Protein AF-A0A661ZUZ6-F1 (afdb_monomer)

Radius of gyration: 31.39 Å; Cα contacts (8 Å, |Δi|>4): 35; chains: 1; bounding box: 66×35×91 Å

Solvent-accessible surface area (backbone atoms only — not comparable to full-atom values): 11160 Å² total; per-residue (Å²): 132,85,86,78,80,76,82,78,81,88,78,85,81,74,97,65,63,65,67,62,54,49,52,53,52,48,55,55,44,53,73,76,40,78,89,59,83,92,78,85,79,59,68,66,60,55,49,51,60,68,46,45,60,58,53,49,52,52,51,52,51,49,54,52,52,52,51,52,52,52,52,49,52,52,50,51,53,51,50,52,51,50,54,48,60,68,44,44,58,63,50,51,56,37,42,79,72,71,51,66,71,61,60,56,54,53,52,55,53,50,55,51,50,53,53,51,51,53,53,53,61,62,48,57,63,50,53,57,55,53,50,61,55,44,67,74,41,96,82,57,81,84,78,54,67,67,61,54,53,51,53,51,51,50,52,53,51,52,52,50,51,50,51,53,52,50,52,50,52,52,51,49,53,60,69,69,48,62,72,70,58,78,70,61,78,113

Secondary structure (DSSP, 8-state):
--------------SS-HHHHHHHHHHHHHHH-SSS------HHHHHHHHHHHHHHHHHHHHHHHHHHHHHHHHHHHHHHHHHHHHHHHHHHHHHHTT--THHHHHHHHHHHHHHHHHHHHHHHHHHHHHHHHHTTSSS-----HHHHHHHHHHHHHHHHHHHHHHHHHHHHHHHHS-TTHHHH--

Sequence (186 aa):
MRGNYEGVIAVRLGEGDRSETLSFLQTKWEEFNSEYPFDYFWMDEQFDTMFATERRTGQILLVFSFLSIFITCLGLLGLISYTTNQRTREIGIRKIMGASVEIVMRLLSREMFNLLGISALISIPAYFGVKAWLQKFAYHINFQVGVYFIVLALVVLTVLILAMLTVSYHSYRAATANPADSVRSE

Mean predicted aligned error: 13.8 Å

pLDDT: mean 75.39, std 13.48, range [33.94, 95.75]

Foldseek 3Di:
DDDDCPPDDDDDDDPDDPVVVVVVVQVVCCVVDVPDHDDDDDPVVVVCVVCVVVVVVVVVVVVVVVVVVVVVVVVVLVVLVVVCVVCLVVVVVVVVVPDDLVVVLVVQLVVVVVVLVVVLVVVVVVVVVVVVVQVVDPDHDPPDPVVVVVVSVVVSVVVSVVSNVSSVVVSVVSVPPDVVVVVPPD

Structure (mmCIF, N/CA/C/O backbone):
data_AF-A0A661ZUZ6-F1
#
_entry.id   AF-A0A661ZUZ6-F1
#
loop_
_atom_site.group_PDB
_atom_site.id
_atom_site.type_symbol
_atom_site.label_atom_id
_atom_site.label_alt_id
_atom_site.label_comp_id
_atom_site.label_asym_id
_atom_site.label_entity_id
_atom_site.label_seq_id
_atom_site.pdbx_PDB_ins_code
_atom_site.Cartn_x
_atom_site.Cartn_y
_atom_site.Cartn_z
_atom_site.occupancy
_atom_site.B_iso_or_equiv
_atom_site.auth_seq_id
_atom_site.auth_comp_id
_atom_site.auth_asym_id
_atom_site.auth_atom_id
_atom_site.pdbx_PDB_model_num
ATOM 1 N N . MET A 1 1 ? -5.483 -14.071 40.880 1.00 37.41 1 MET A N 1
ATOM 2 C CA . MET A 1 1 ? -5.883 -12.715 41.313 1.00 37.41 1 MET A CA 1
ATOM 3 C C . MET A 1 1 ? -7.375 -12.752 41.593 1.00 37.41 1 MET A C 1
ATOM 5 O O . MET A 1 1 ? -8.096 -13.369 40.822 1.00 37.41 1 MET A O 1
ATOM 9 N N . ARG A 1 2 ? -7.788 -12.257 42.764 1.00 33.94 2 ARG A N 1
ATOM 10 C CA . ARG A 1 2 ? -9.153 -12.364 43.300 1.00 33.94 2 ARG A CA 1
ATOM 11 C C . ARG A 1 2 ? -10.119 -11.562 42.423 1.00 33.94 2 ARG A C 1
ATOM 13 O O . ARG A 1 2 ? -9.824 -10.415 42.113 1.00 33.94 2 ARG A O 1
ATOM 20 N N . GLY A 1 3 ? -11.216 -12.195 42.010 1.00 41.03 3 GLY A N 1
ATOM 21 C CA . GLY A 1 3 ? -12.266 -11.579 41.206 1.00 41.03 3 GLY A CA 1
ATOM 22 C C . GLY A 1 3 ? -12.948 -10.459 41.980 1.00 41.03 3 GLY A C 1
ATOM 23 O O . GLY A 1 3 ? -13.595 -10.719 42.992 1.00 41.03 3 GLY A O 1
ATOM 24 N N . ASN A 1 4 ? -12.765 -9.232 41.502 1.00 40.16 4 ASN A N 1
ATOM 25 C CA . ASN A 1 4 ? -13.558 -8.081 41.893 1.00 40.16 4 ASN A CA 1
ATOM 26 C C . ASN A 1 4 ? -14.656 -7.951 40.831 1.00 40.16 4 ASN A C 1
ATOM 28 O O . ASN A 1 4 ? -14.385 -7.525 39.710 1.00 40.16 4 ASN A O 1
ATOM 32 N N . TYR A 1 5 ? -15.861 -8.431 41.135 1.00 46.38 5 TYR A N 1
ATOM 33 C CA . TYR A 1 5 ? -17.033 -8.208 40.292 1.00 46.38 5 TYR A CA 1
ATOM 34 C C . TYR A 1 5 ? -17.612 -6.844 40.666 1.00 46.38 5 TYR A C 1
ATOM 36 O O . TYR A 1 5 ? -18.608 -6.764 41.381 1.00 46.38 5 TYR A O 1
ATOM 44 N N . GLU A 1 6 ? -16.966 -5.766 40.227 1.00 58.84 6 GLU A N 1
ATOM 45 C CA . GLU A 1 6 ? -17.663 -4.484 40.150 1.00 58.84 6 GLU A CA 1
ATOM 46 C C . GLU A 1 6 ? -18.725 -4.651 39.064 1.00 58.84 6 GLU A C 1
ATOM 48 O O . GLU A 1 6 ? -18.421 -4.829 37.883 1.00 58.84 6 GLU A O 1
ATOM 53 N N . GLY A 1 7 ? -19.979 -4.778 39.496 1.00 66.62 7 GLY A N 1
ATOM 54 C CA . GLY A 1 7 ? -21.114 -5.052 38.627 1.00 66.62 7 GLY A CA 1
ATOM 55 C C . GLY A 1 7 ? -21.404 -3.852 37.741 1.00 66.62 7 GLY A C 1
ATOM 56 O O . GLY A 1 7 ? -22.225 -3.013 38.090 1.00 66.62 7 GLY A O 1
ATOM 57 N N . VAL A 1 8 ? -20.736 -3.764 36.594 1.00 73.62 8 VAL A N 1
ATOM 58 C CA . VAL A 1 8 ? -21.049 -2.756 35.582 1.00 73.62 8 VAL A CA 1
ATOM 59 C C . VAL A 1 8 ? -22.364 -3.137 34.907 1.00 73.62 8 VAL A C 1
ATOM 61 O O . VAL A 1 8 ? -22.497 -4.224 34.340 1.00 73.62 8 VAL A O 1
ATOM 64 N N . ILE A 1 9 ? -23.342 -2.235 34.947 1.00 80.06 9 ILE A N 1
ATOM 65 C CA . ILE A 1 9 ? -24.605 -2.390 34.225 1.00 80.06 9 ILE A CA 1
ATOM 66 C C . ILE A 1 9 ? -24.437 -1.767 32.840 1.00 80.06 9 ILE A C 1
ATOM 68 O O . ILE A 1 9 ? -24.255 -0.560 32.706 1.00 80.06 9 ILE A O 1
ATOM 72 N N . ALA A 1 10 ? -24.513 -2.589 31.794 1.00 82.50 10 ALA A N 1
ATOM 73 C CA . ALA A 1 10 ? -24.512 -2.101 30.422 1.00 82.50 10 ALA A CA 1
ATOM 74 C C . ALA A 1 10 ? -25.931 -1.679 30.017 1.00 82.50 10 ALA A C 1
ATOM 76 O O . ALA A 1 10 ? -26.833 -2.513 29.920 1.00 82.50 10 ALA A O 1
ATOM 77 N N . VAL A 1 11 ? -26.123 -0.387 29.748 1.00 82.12 11 VAL A N 1
ATOM 78 C CA . VAL A 1 11 ? -27.399 0.166 29.278 1.00 82.12 11 VAL A CA 1
ATOM 79 C C . VAL A 1 11 ? -27.237 0.625 27.834 1.00 82.12 11 VAL A C 1
ATOM 81 O O . VAL A 1 11 ? -26.387 1.456 27.523 1.00 82.12 11 VAL A O 1
ATOM 84 N N . ARG A 1 12 ? -28.059 0.082 26.930 1.00 84.81 12 ARG A N 1
ATOM 85 C CA . ARG A 1 12 ? -28.112 0.539 25.539 1.00 84.81 12 ARG A CA 1
ATOM 86 C C . ARG A 1 12 ? -29.099 1.696 25.427 1.00 84.81 12 ARG A C 1
ATOM 88 O O . ARG A 1 12 ? -30.285 1.517 25.684 1.00 84.81 12 ARG A O 1
ATOM 95 N N . LEU A 1 13 ? -28.606 2.855 25.006 1.00 84.12 13 LEU A N 1
ATOM 96 C CA . LEU A 1 13 ? -29.430 4.031 24.734 1.00 84.12 13 LEU A CA 1
ATOM 97 C C . LEU A 1 13 ? -30.120 3.904 23.363 1.00 84.12 13 LEU A C 1
ATOM 99 O O . LEU A 1 13 ? -29.546 3.346 22.423 1.00 84.12 13 LEU A O 1
ATOM 103 N N . GLY A 1 14 ? -31.359 4.393 23.266 1.00 81.50 14 GLY A N 1
ATOM 104 C CA . GLY A 1 14 ? -32.092 4.548 22.001 1.00 81.50 14 GLY A CA 1
ATOM 105 C C . GLY A 1 14 ? -31.707 5.834 21.254 1.00 81.50 14 GLY A C 1
ATOM 106 O O . GLY A 1 14 ? -30.728 6.485 21.603 1.00 81.50 14 GLY A O 1
ATOM 107 N N . GLU A 1 15 ? -32.499 6.233 20.254 1.00 78.06 15 GLU A N 1
ATOM 108 C CA . GLU A 1 15 ? -32.272 7.455 19.448 1.00 78.06 15 GLU A CA 1
ATOM 109 C C . GLU A 1 15 ? -32.621 8.781 20.170 1.00 78.06 15 GLU A C 1
ATOM 111 O O . G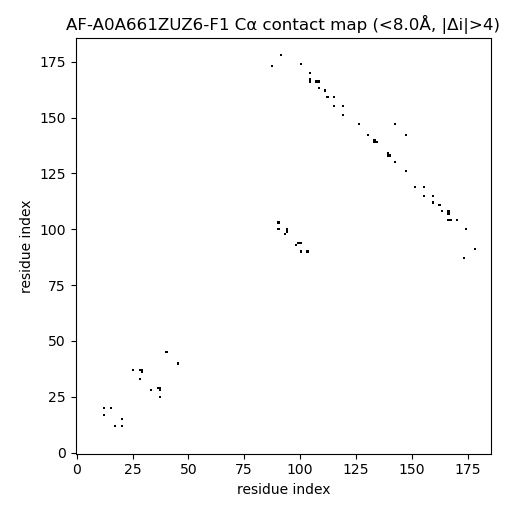LU A 1 15 ? -32.698 9.829 19.535 1.00 78.06 15 GLU A O 1
ATOM 116 N N . GLY A 1 16 ? -32.861 8.752 21.485 1.00 76.50 16 GLY A N 1
ATOM 117 C CA . GLY A 1 16 ? -33.196 9.936 22.287 1.00 76.50 16 GLY A CA 1
ATOM 118 C C . GLY A 1 16 ? -31.981 10.780 22.698 1.00 76.50 16 GLY A C 1
ATOM 119 O O . GLY A 1 16 ? -30.832 10.436 22.411 1.00 76.50 16 GLY A O 1
ATOM 120 N N . ASP A 1 17 ? -32.233 11.881 23.413 1.00 82.12 17 ASP A N 1
ATOM 121 C CA . ASP A 1 17 ? -31.175 12.747 23.943 1.00 82.12 17 ASP A CA 1
ATOM 122 C C . ASP A 1 17 ? -30.363 12.021 25.036 1.00 82.12 17 ASP A C 1
ATOM 124 O O . ASP A 1 17 ? -30.891 11.509 26.034 1.00 82.12 17 ASP A O 1
ATOM 128 N N . ARG A 1 18 ? -29.042 11.965 24.828 1.00 82.25 18 ARG A N 1
ATOM 129 C CA . ARG A 1 18 ? -28.088 11.304 25.727 1.00 82.25 18 ARG A CA 1
ATOM 130 C C . ARG A 1 18 ? -28.041 11.983 27.089 1.00 82.25 18 ARG A C 1
ATOM 132 O O . ARG A 1 18 ? -27.918 11.284 28.089 1.00 82.25 18 ARG A O 1
ATOM 139 N N . SER A 1 19 ? -28.152 13.311 27.133 1.00 82.56 19 SER A N 1
ATOM 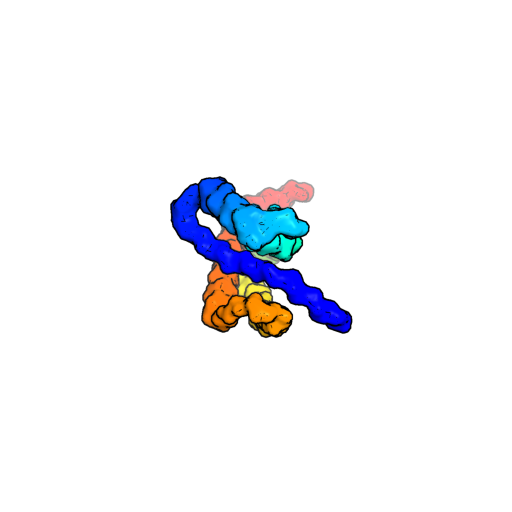140 C CA . SER A 1 19 ? -28.083 14.060 28.388 1.00 82.56 19 SER A CA 1
ATOM 141 C C . SER A 1 19 ? -29.306 13.785 29.259 1.00 82.56 19 SER A C 1
ATOM 143 O O . SER A 1 19 ? -29.166 13.533 30.451 1.00 82.56 19 SER A O 1
ATOM 145 N N . GLU A 1 20 ? -30.497 13.774 28.657 1.00 83.50 20 GLU A N 1
ATOM 146 C CA . GLU A 1 20 ? -31.764 13.540 29.358 1.00 83.50 20 GLU A CA 1
ATOM 147 C C . GLU A 1 20 ? -31.835 12.121 29.941 1.00 83.50 20 GLU A C 1
ATOM 149 O O . GLU A 1 20 ? -32.213 11.925 31.098 1.00 83.50 20 GLU A O 1
ATOM 154 N N . THR A 1 21 ? -31.382 11.124 29.173 1.00 84.81 21 THR A N 1
ATOM 155 C CA . THR A 1 21 ? -31.355 9.729 29.637 1.00 84.81 21 THR A CA 1
ATOM 156 C C . THR A 1 21 ? -30.346 9.521 30.769 1.00 84.81 21 THR A C 1
ATOM 158 O O . THR A 1 21 ? -30.600 8.745 31.690 1.00 84.81 21 THR A O 1
ATOM 161 N N . LEU A 1 22 ? -29.212 10.227 30.734 1.00 87.12 22 LEU A N 1
ATOM 162 C CA . LEU A 1 22 ? -28.182 10.146 31.769 1.00 87.12 22 LEU A CA 1
ATOM 163 C C . LEU A 1 22 ? -28.657 10.785 33.078 1.00 87.12 22 LEU A C 1
ATOM 165 O O . LEU A 1 22 ? -28.499 10.183 34.137 1.00 87.12 22 LEU A O 1
ATOM 169 N N . SER A 1 23 ? -29.337 11.934 33.002 1.00 85.31 23 SER A N 1
ATOM 170 C CA . SER A 1 23 ? -29.986 12.554 34.162 1.00 85.31 23 SER A CA 1
ATOM 171 C C . SER A 1 23 ? -31.053 11.643 34.775 1.00 85.31 23 SER A C 1
ATOM 173 O O . SER A 1 23 ? -31.086 11.472 35.992 1.00 85.31 23 SER A O 1
ATOM 175 N N . PHE A 1 24 ? -31.884 10.998 33.948 1.00 86.88 24 PHE A N 1
ATOM 176 C CA . PHE A 1 24 ? -32.883 10.034 34.418 1.00 86.88 24 PHE A CA 1
ATOM 177 C C . PHE A 1 24 ? -32.247 8.835 35.139 1.00 86.88 24 PHE A C 1
ATOM 179 O O . PHE A 1 24 ? -32.705 8.446 36.217 1.00 86.88 24 PHE A O 1
ATOM 186 N N . LEU A 1 25 ? -31.180 8.263 34.568 1.00 86.94 25 LEU A N 1
ATOM 187 C CA . LEU A 1 25 ? -30.446 7.146 35.170 1.00 86.94 25 LEU A CA 1
ATOM 188 C C . LEU A 1 25 ? -29.790 7.545 36.491 1.00 86.94 25 LEU A C 1
ATOM 190 O O . LEU A 1 25 ? -29.892 6.792 37.457 1.00 86.94 25 LEU A O 1
ATOM 194 N N . GLN A 1 26 ? -29.185 8.731 36.554 1.00 87.00 26 GLN A N 1
ATOM 195 C CA . GLN A 1 26 ? -28.584 9.251 37.777 1.00 87.00 26 GLN A CA 1
ATOM 196 C C . GLN A 1 26 ? -29.634 9.413 38.885 1.00 87.00 26 GLN A C 1
ATOM 198 O O . GLN A 1 26 ? -29.443 8.899 39.984 1.00 87.00 26 GLN A O 1
ATOM 203 N N . THR A 1 27 ? -30.777 10.045 38.592 1.00 87.38 27 THR A N 1
ATOM 204 C CA . THR A 1 27 ? -31.857 10.218 39.580 1.00 87.38 27 THR A CA 1
ATOM 205 C C . THR A 1 27 ? -32.381 8.873 40.085 1.00 87.38 27 THR A C 1
ATOM 207 O O . THR A 1 27 ? -32.594 8.696 41.282 1.00 87.38 27 THR A O 1
ATOM 210 N N . LYS A 1 28 ? -32.569 7.896 39.188 1.00 86.38 28 LYS A N 1
ATOM 211 C CA . LYS A 1 28 ? -33.028 6.555 39.574 1.00 86.38 28 LYS A CA 1
ATOM 212 C C . LYS A 1 28 ? -31.988 5.780 40.379 1.00 86.38 28 LYS A C 1
ATOM 214 O O . LYS A 1 28 ? -32.368 5.008 41.255 1.00 86.38 28 LYS A O 1
ATOM 219 N N . TRP A 1 29 ? -30.703 5.982 40.105 1.00 85.62 29 TRP A N 1
ATOM 220 C CA . TRP A 1 29 ? -29.619 5.370 40.867 1.00 85.62 29 TRP A CA 1
ATOM 221 C C . TRP A 1 29 ? -29.544 5.924 42.292 1.00 85.62 29 TRP A C 1
ATOM 223 O O . TRP A 1 29 ? -29.506 5.148 43.243 1.00 85.62 29 TRP A O 1
ATOM 233 N N . GLU A 1 30 ? -29.615 7.249 42.441 1.00 85.56 30 GLU A N 1
ATOM 234 C CA . GLU A 1 30 ? -29.618 7.929 43.743 1.00 85.56 30 GLU A CA 1
ATOM 235 C C . GLU A 1 30 ? -30.836 7.540 44.604 1.00 85.56 30 GLU A C 1
ATOM 237 O O . GLU A 1 30 ? -30.717 7.431 45.823 1.00 85.56 30 GLU A O 1
ATOM 242 N N . GLU A 1 31 ? -31.991 7.265 43.981 1.00 86.12 31 GLU A N 1
ATOM 243 C CA . GLU A 1 31 ? -33.202 6.770 44.657 1.00 86.12 31 GLU A CA 1
ATOM 244 C C . GLU A 1 31 ? -33.037 5.335 45.196 1.00 86.12 31 GLU A C 1
ATOM 246 O O . GLU A 1 31 ? -33.558 5.005 46.261 1.00 86.12 31 GLU A O 1
ATOM 251 N N . PHE A 1 32 ? -32.311 4.477 44.473 1.00 82.25 32 PHE A N 1
ATOM 252 C CA . PHE A 1 32 ? -32.101 3.076 44.852 1.00 82.25 32 PHE A CA 1
ATOM 253 C C . PHE A 1 32 ? -30.920 2.867 45.804 1.00 82.25 32 PHE A C 1
ATOM 255 O O . PHE A 1 32 ? -30.960 1.944 46.620 1.00 82.25 32 PHE A O 1
ATOM 262 N N . ASN A 1 33 ? -29.853 3.661 45.684 1.00 71.75 33 ASN A N 1
ATOM 263 C CA . ASN A 1 33 ? -28.624 3.459 46.443 1.00 71.75 33 ASN A CA 1
ATOM 264 C C . ASN A 1 33 ? -27.862 4.778 46.657 1.00 71.75 33 ASN A C 1
ATOM 266 O O . ASN A 1 33 ? -27.094 5.204 45.799 1.00 71.75 33 ASN A O 1
ATOM 270 N N . SER A 1 34 ? -28.033 5.407 47.826 1.00 73.31 34 SER A N 1
ATOM 271 C CA . SER A 1 34 ? -27.333 6.661 48.157 1.00 73.31 34 SER A CA 1
ATOM 272 C C . SER A 1 34 ? -25.917 6.453 48.711 1.00 73.31 34 SER A C 1
ATOM 274 O O . SER A 1 34 ? -25.233 7.432 49.009 1.00 73.31 34 SER A O 1
ATOM 276 N N . GLU A 1 35 ? -25.494 5.206 48.931 1.00 77.94 35 GLU A N 1
ATOM 277 C CA . GLU A 1 35 ? -24.206 4.890 49.559 1.00 77.94 35 GLU A CA 1
ATOM 278 C C . GLU A 1 35 ? -23.058 4.847 48.534 1.00 77.94 35 GLU A C 1
ATOM 280 O O . GLU A 1 35 ? -21.897 5.020 48.901 1.00 77.94 35 GLU A O 1
ATOM 285 N N . TYR A 1 36 ? -23.376 4.699 47.240 1.00 77.75 36 TYR A N 1
ATOM 286 C CA . TYR A 1 36 ? -22.397 4.626 46.152 1.00 77.75 36 TYR A CA 1
ATOM 287 C C . TYR A 1 36 ? -22.617 5.723 45.099 1.00 77.75 36 TYR A C 1
ATOM 289 O O . TYR A 1 36 ? -23.730 5.850 44.582 1.00 77.75 36 TYR A O 1
ATOM 297 N N . PRO A 1 37 ? -21.571 6.488 44.723 1.00 81.06 37 PRO A N 1
ATOM 298 C CA . PRO A 1 37 ? -21.682 7.517 43.695 1.00 81.06 37 PRO A CA 1
ATOM 299 C C . PRO A 1 37 ? -22.006 6.903 42.327 1.00 81.06 37 PRO A C 1
ATOM 301 O O . PRO A 1 37 ? -21.530 5.817 41.991 1.00 81.06 37 PRO A O 1
ATOM 304 N N . PHE A 1 38 ? -22.811 7.611 41.534 1.00 82.56 38 PHE A N 1
ATOM 305 C CA . PHE A 1 38 ? -23.094 7.237 40.151 1.00 82.56 38 PHE A CA 1
ATOM 306 C C . PHE A 1 38 ? -21.852 7.495 39.290 1.00 82.56 38 PHE A C 1
ATOM 308 O O . PHE A 1 38 ? -21.569 8.638 38.931 1.00 82.56 38 PHE A O 1
ATOM 315 N N . ASP A 1 39 ? -21.107 6.434 38.989 1.00 84.38 39 ASP A N 1
ATOM 316 C CA . ASP A 1 39 ? -19.968 6.475 38.075 1.00 84.38 39 ASP A CA 1
ATOM 317 C C . ASP A 1 39 ? -20.357 5.832 36.740 1.00 84.38 39 ASP A C 1
ATOM 319 O O . ASP A 1 39 ? -21.002 4.779 36.698 1.00 84.38 39 ASP A O 1
ATOM 323 N N . TYR A 1 40 ? -19.999 6.482 35.639 1.00 84.38 40 TYR A N 1
ATOM 324 C CA . TYR A 1 40 ? -20.346 6.031 34.300 1.00 84.38 40 TYR A CA 1
ATOM 325 C C . TYR A 1 40 ? -19.182 6.262 33.347 1.00 84.38 40 TYR A C 1
ATOM 327 O O . TYR A 1 40 ? -18.421 7.219 33.462 1.00 84.38 40 TYR A O 1
ATOM 335 N N . PHE A 1 41 ? -19.080 5.396 32.347 1.00 84.50 41 PHE A N 1
ATOM 336 C CA . PHE A 1 41 ? -18.135 5.565 31.258 1.00 84.50 41 PHE A CA 1
ATOM 337 C C . PHE A 1 41 ? -18.816 5.255 29.935 1.00 84.50 41 PHE A C 1
ATOM 339 O O . PHE A 1 41 ? -19.639 4.342 29.823 1.00 84.50 41 PHE A O 1
ATOM 346 N N . TRP A 1 42 ? -18.466 6.025 28.910 1.00 86.38 42 TRP A N 1
ATOM 347 C CA . TRP A 1 42 ? -18.954 5.775 27.568 1.00 86.38 42 TRP A CA 1
ATOM 348 C C . TRP A 1 42 ? -18.185 4.620 26.946 1.00 86.38 42 TRP A C 1
ATOM 350 O O . TRP A 1 42 ? -16.959 4.648 26.825 1.00 86.38 42 TRP A O 1
ATOM 360 N N . MET A 1 43 ? -18.924 3.607 26.499 1.00 80.88 43 MET A N 1
ATOM 361 C CA . MET A 1 43 ? -18.332 2.473 25.794 1.00 80.88 43 MET A CA 1
ATOM 362 C C . MET A 1 43 ? -17.626 2.926 24.504 1.00 80.88 43 MET A C 1
ATOM 364 O O . MET A 1 43 ? -16.561 2.411 24.177 1.00 80.88 43 MET A O 1
ATOM 368 N N . ASP A 1 44 ? -18.170 3.937 23.818 1.00 82.44 44 ASP A N 1
ATOM 369 C CA . ASP A 1 44 ? -17.581 4.513 22.603 1.00 82.44 44 ASP A CA 1
ATOM 370 C C . ASP A 1 44 ? -16.205 5.153 22.878 1.00 82.44 44 ASP A C 1
ATOM 372 O O . ASP A 1 44 ? -15.256 4.906 22.137 1.00 82.44 44 ASP A O 1
ATOM 376 N N . GLU A 1 45 ? -16.056 5.906 23.976 1.00 82.94 45 GLU A N 1
ATOM 377 C CA . GLU A 1 45 ? -14.778 6.530 24.363 1.00 82.94 45 GLU A CA 1
ATOM 378 C C . GLU A 1 45 ? -13.729 5.487 24.775 1.00 82.94 45 GLU A C 1
ATOM 380 O O . GLU A 1 45 ? -12.541 5.618 24.454 1.00 82.94 45 GLU A O 1
ATOM 385 N N . GLN A 1 46 ? -14.151 4.407 25.442 1.00 80.06 46 GLN A N 1
ATOM 386 C CA . GLN A 1 46 ? -13.256 3.288 25.739 1.00 80.06 46 GLN A CA 1
ATOM 387 C C . GLN A 1 46 ? -12.804 2.561 24.471 1.00 80.06 46 GLN A C 1
ATOM 389 O O . GLN A 1 46 ? -11.624 2.241 24.336 1.00 80.06 46 GLN A O 1
ATOM 394 N N . PHE A 1 47 ? -13.698 2.347 23.505 1.00 79.19 47 PHE A N 1
ATOM 395 C CA . PHE A 1 47 ? -13.302 1.781 22.218 1.00 79.19 47 PHE A CA 1
ATOM 396 C C . PHE A 1 47 ? -12.358 2.712 21.455 1.00 79.19 47 PHE A C 1
ATOM 398 O O . PHE A 1 47 ? -11.340 2.253 20.937 1.00 79.19 47 PHE A O 1
ATOM 405 N N . ASP A 1 48 ? -12.636 4.015 21.409 1.00 81.25 48 ASP A N 1
ATOM 406 C CA . ASP A 1 48 ? -11.780 4.967 20.703 1.00 81.25 48 ASP A CA 1
ATOM 407 C C . ASP A 1 48 ? -10.381 5.060 21.320 1.00 81.25 48 ASP A C 1
ATOM 409 O O . ASP A 1 48 ? -9.399 5.125 20.580 1.00 81.25 48 ASP A O 1
ATOM 413 N N . THR A 1 49 ? -10.257 5.006 22.648 1.00 81.50 49 THR A N 1
ATOM 414 C CA . THR A 1 49 ? -8.945 4.970 23.314 1.00 81.50 49 THR A CA 1
ATOM 415 C C . THR A 1 49 ? -8.210 3.655 23.066 1.00 81.50 49 THR A C 1
ATOM 417 O O . THR A 1 49 ? -7.009 3.687 22.787 1.00 81.50 49 THR A O 1
ATOM 420 N N . MET A 1 50 ? -8.920 2.519 23.081 1.00 76.94 50 MET A N 1
ATOM 421 C CA . MET A 1 50 ? -8.344 1.214 22.746 1.00 76.94 50 MET A CA 1
ATOM 422 C C . MET A 1 50 ? -7.831 1.155 21.307 1.00 76.94 50 MET A C 1
ATOM 424 O O . MET A 1 50 ? -6.759 0.609 21.117 1.00 76.94 50 MET A O 1
ATOM 428 N N . PHE A 1 51 ? -8.538 1.739 20.329 1.00 80.31 51 PHE A N 1
ATOM 429 C CA . PHE A 1 51 ? -8.156 1.724 18.905 1.00 80.31 51 PHE A CA 1
ATOM 430 C C . PHE A 1 51 ? -7.293 2.919 18.458 1.00 80.31 51 PHE A C 1
ATOM 432 O O . PHE A 1 51 ? -6.864 2.991 17.297 1.00 80.31 51 PHE A O 1
ATOM 439 N N . ALA A 1 52 ? -7.050 3.898 19.335 1.00 84.12 52 ALA A N 1
ATOM 440 C CA . ALA A 1 52 ? -6.288 5.100 18.997 1.00 84.12 52 ALA A CA 1
ATOM 441 C C . ALA A 1 52 ? -4.845 4.770 18.594 1.00 84.12 52 ALA A C 1
ATOM 443 O O . ALA A 1 52 ? -4.293 5.395 17.682 1.00 84.12 52 ALA A O 1
ATOM 444 N N . THR A 1 53 ? -4.233 3.786 19.255 1.00 82.25 53 THR A N 1
ATOM 445 C CA . THR A 1 53 ? -2.849 3.376 18.987 1.00 82.25 53 THR A CA 1
ATOM 446 C C . THR A 1 53 ? -2.742 2.700 17.622 1.00 82.25 53 THR A C 1
ATOM 448 O O . THR A 1 53 ? -1.884 3.056 16.819 1.00 82.25 53 THR A O 1
ATOM 451 N N . GLU A 1 54 ? -3.674 1.811 17.302 1.00 83.25 54 GLU A N 1
ATOM 452 C CA . GLU A 1 54 ? -3.770 1.072 16.047 1.00 83.25 54 GLU A CA 1
ATOM 453 C C . GLU A 1 54 ? -4.010 2.024 14.878 1.00 83.25 54 GLU A C 1
ATOM 455 O O . GLU A 1 54 ? -3.349 1.908 13.845 1.00 83.25 54 GLU A O 1
ATOM 460 N N . ARG A 1 55 ? -4.901 3.015 15.043 1.00 84.19 55 ARG A N 1
ATOM 461 C CA . ARG A 1 55 ? -5.125 4.062 14.034 1.00 84.19 55 ARG A CA 1
ATOM 462 C C . ARG A 1 55 ? -3.852 4.868 13.776 1.00 84.19 55 ARG A C 1
ATOM 464 O O . ARG A 1 55 ? -3.513 5.100 12.616 1.00 84.19 55 ARG A O 1
ATOM 471 N N . ARG A 1 56 ? -3.116 5.255 14.825 1.00 87.38 56 ARG A N 1
ATOM 472 C CA . ARG A 1 56 ? -1.835 5.973 14.687 1.00 87.38 56 ARG A CA 1
ATOM 473 C C . ARG A 1 56 ? -0.787 5.125 13.973 1.00 87.38 56 ARG A C 1
ATOM 475 O O . ARG A 1 56 ? -0.165 5.604 13.030 1.00 87.38 56 ARG A O 1
ATOM 482 N N . THR A 1 57 ? -0.618 3.862 14.362 1.00 88.31 57 THR A N 1
ATOM 483 C CA . THR A 1 57 ? 0.300 2.937 13.683 1.00 88.31 57 THR A CA 1
ATOM 484 C C . THR A 1 57 ? -0.090 2.745 12.219 1.00 88.31 57 THR A C 1
ATOM 486 O O . THR A 1 57 ? 0.776 2.802 11.349 1.00 88.31 57 THR A O 1
ATOM 489 N N . GLY A 1 58 ? -1.383 2.594 11.924 1.00 88.44 58 GLY A N 1
ATOM 490 C CA . GLY A 1 58 ? -1.897 2.509 10.558 1.00 88.44 58 GLY A CA 1
ATOM 491 C C . GLY A 1 58 ? -1.588 3.758 9.728 1.00 88.44 58 GLY A C 1
ATOM 492 O O . GLY A 1 58 ? -1.133 3.639 8.592 1.00 88.44 58 GLY A O 1
ATOM 493 N N . GLN A 1 59 ? -1.752 4.954 10.300 1.00 91.06 59 GLN A N 1
ATOM 494 C CA . GLN A 1 59 ? -1.386 6.212 9.639 1.00 91.06 59 GLN A CA 1
ATOM 495 C C . GLN A 1 59 ? 0.116 6.305 9.358 1.00 91.06 59 GLN A C 1
ATOM 497 O O . GLN A 1 59 ? 0.509 6.673 8.253 1.00 91.06 59 GLN A O 1
ATOM 502 N N . ILE A 1 60 ? 0.959 5.927 10.320 1.00 95.06 60 ILE A N 1
ATOM 503 C CA . ILE A 1 60 ? 2.415 5.909 10.139 1.00 95.06 60 ILE A CA 1
ATOM 504 C C . ILE A 1 60 ? 2.788 4.949 9.001 1.00 95.06 60 ILE A C 1
ATOM 506 O O . ILE A 1 60 ? 3.506 5.335 8.079 1.00 95.06 60 ILE A O 1
ATOM 510 N N . LEU A 1 61 ? 2.251 3.725 9.012 1.00 93.38 61 LEU A N 1
ATOM 511 C CA . LEU A 1 61 ? 2.486 2.737 7.956 1.00 93.38 61 LEU A CA 1
ATOM 512 C C . LEU A 1 61 ? 2.006 3.220 6.584 1.00 93.38 61 LEU A C 1
ATOM 514 O O . LEU A 1 61 ? 2.688 2.970 5.591 1.00 93.38 61 LEU A O 1
ATOM 518 N N . LEU A 1 62 ? 0.881 3.937 6.509 1.00 92.38 62 LEU A N 1
ATOM 519 C CA . LEU A 1 62 ? 0.400 4.544 5.265 1.00 92.38 62 LEU A CA 1
ATOM 520 C C . LEU A 1 62 ? 1.381 5.584 4.720 1.00 92.38 62 LEU A C 1
ATOM 522 O O . LEU A 1 62 ? 1.715 5.539 3.536 1.00 92.38 62 LEU A O 1
ATOM 526 N N . VAL A 1 63 ? 1.886 6.478 5.574 1.00 95.75 63 VAL A N 1
ATOM 527 C CA . VAL A 1 63 ? 2.872 7.494 5.173 1.00 95.75 63 VAL A CA 1
ATOM 528 C C . VAL A 1 63 ? 4.164 6.836 4.682 1.00 95.75 63 VAL A C 1
ATOM 530 O O . VAL A 1 63 ? 4.661 7.186 3.611 1.00 95.75 63 VAL A O 1
ATOM 533 N N . PHE A 1 64 ? 4.684 5.841 5.405 1.00 95.06 64 PHE A N 1
ATOM 534 C CA . PHE A 1 64 ? 5.878 5.102 4.983 1.00 95.06 64 PHE A CA 1
ATOM 535 C C . PHE A 1 64 ? 5.662 4.316 3.688 1.00 95.06 64 PHE A C 1
ATOM 537 O O . PHE A 1 64 ? 6.547 4.301 2.834 1.00 95.06 64 PHE A O 1
ATOM 544 N N . SER A 1 65 ? 4.493 3.699 3.511 1.00 92.12 65 SER A N 1
ATOM 545 C CA . SER A 1 65 ? 4.148 2.980 2.280 1.00 92.12 65 SER A CA 1
ATOM 546 C C . SER A 1 65 ? 4.115 3.931 1.086 1.00 92.12 65 SER A C 1
ATOM 548 O O . SER A 1 65 ? 4.716 3.645 0.052 1.00 92.12 65 SER A O 1
ATOM 550 N N . PHE A 1 66 ? 3.484 5.097 1.243 1.00 92.19 66 PHE A N 1
ATOM 551 C CA . PHE A 1 66 ? 3.456 6.130 0.211 1.00 92.19 66 PHE A CA 1
ATOM 552 C C . PHE A 1 66 ? 4.866 6.619 -0.143 1.00 92.19 66 PHE A C 1
ATOM 554 O O . PHE A 1 66 ? 5.230 6.668 -1.318 1.00 92.19 66 PHE A O 1
ATOM 561 N N . LEU A 1 67 ? 5.686 6.919 0.866 1.00 95.25 67 LEU A N 1
ATOM 562 C CA . LEU A 1 67 ? 7.058 7.375 0.661 1.00 95.25 67 LEU A CA 1
ATOM 563 C C . LEU A 1 67 ? 7.922 6.301 -0.019 1.00 95.25 67 LEU A C 1
ATOM 565 O O . LEU A 1 67 ? 8.696 6.610 -0.923 1.00 95.25 67 LEU A O 1
ATOM 569 N N . SER A 1 68 ? 7.760 5.036 0.373 1.00 92.00 68 SER A N 1
ATOM 570 C CA . SER A 1 68 ? 8.462 3.901 -0.230 1.00 92.00 68 SER A CA 1
ATOM 571 C C . SER A 1 68 ? 8.112 3.748 -1.712 1.00 92.00 68 SER A C 1
ATOM 573 O O . SER A 1 68 ? 9.014 3.626 -2.543 1.00 92.00 68 SER A O 1
ATOM 575 N N . ILE A 1 69 ? 6.825 3.841 -2.064 1.00 86.12 69 ILE A N 1
ATOM 576 C CA . ILE A 1 69 ? 6.365 3.825 -3.460 1.00 86.12 69 ILE A CA 1
ATOM 577 C C . ILE A 1 69 ? 6.968 5.003 -4.230 1.00 86.12 69 ILE A C 1
ATOM 579 O O . ILE A 1 69 ? 7.513 4.814 -5.315 1.00 86.12 69 ILE A O 1
ATOM 583 N N . PHE A 1 70 ? 6.930 6.207 -3.656 1.00 87.25 70 PHE A N 1
ATOM 584 C CA . PHE A 1 70 ? 7.461 7.411 -4.290 1.00 87.25 70 PHE A CA 1
ATOM 585 C C . PHE A 1 70 ? 8.961 7.296 -4.606 1.00 87.25 70 PHE A C 1
ATOM 587 O O . PHE A 1 70 ? 9.376 7.517 -5.745 1.00 87.25 70 PHE A O 1
ATOM 594 N N . ILE A 1 71 ? 9.771 6.877 -3.630 1.00 91.38 71 ILE A N 1
ATOM 595 C CA . ILE A 1 71 ? 11.217 6.675 -3.806 1.00 91.38 71 ILE A CA 1
ATOM 596 C C . ILE A 1 71 ? 11.493 5.567 -4.832 1.00 91.38 71 ILE A C 1
ATOM 598 O O . ILE A 1 71 ? 12.374 5.713 -5.679 1.00 91.38 71 ILE A O 1
ATOM 602 N N . THR A 1 72 ? 10.716 4.481 -4.805 1.00 86.12 72 THR A N 1
ATOM 603 C CA . THR A 1 72 ? 10.848 3.374 -5.765 1.00 86.12 72 THR A CA 1
ATOM 604 C C . THR A 1 72 ? 10.570 3.838 -7.195 1.00 86.12 72 THR A C 1
ATOM 606 O O . THR A 1 72 ? 11.326 3.499 -8.106 1.00 86.12 72 THR A O 1
ATOM 609 N N . CYS A 1 73 ? 9.544 4.667 -7.403 1.00 80.81 73 CYS A N 1
ATOM 610 C CA . CYS A 1 73 ? 9.252 5.259 -8.708 1.00 80.81 73 CYS A CA 1
ATOM 611 C C . CYS A 1 73 ? 10.402 6.146 -9.207 1.00 80.81 73 CYS A C 1
ATOM 613 O O . CYS A 1 73 ? 10.785 6.041 -10.372 1.00 80.81 73 CYS A O 1
ATOM 615 N N . LEU A 1 74 ? 10.997 6.974 -8.341 1.00 84.06 74 LEU A N 1
ATOM 616 C CA . LEU A 1 74 ? 12.171 7.780 -8.704 1.00 84.06 74 LEU A CA 1
ATOM 617 C C . LEU A 1 74 ? 13.369 6.903 -9.093 1.00 84.06 74 LEU A C 1
ATOM 619 O O . LEU A 1 74 ? 14.032 7.178 -10.094 1.00 84.06 74 LEU A O 1
ATOM 623 N N . GLY A 1 75 ? 13.614 5.824 -8.345 1.00 84.50 75 GLY A N 1
ATOM 624 C CA . GLY A 1 75 ? 14.667 4.857 -8.650 1.00 84.50 75 GLY A CA 1
ATOM 625 C C . GLY A 1 75 ? 14.458 4.167 -9.999 1.00 84.50 75 GLY A C 1
ATOM 626 O O . GLY A 1 75 ? 15.386 4.096 -10.804 1.00 84.50 75 GLY A O 1
ATOM 627 N N . LEU A 1 76 ? 13.228 3.727 -10.284 1.00 76.88 76 LEU A N 1
ATOM 628 C CA . LEU A 1 76 ? 12.875 3.104 -11.560 1.00 76.88 76 LEU A CA 1
ATOM 629 C C . LEU A 1 76 ? 13.068 4.074 -12.736 1.00 76.88 76 LEU A C 1
ATOM 631 O O . LEU A 1 76 ? 13.653 3.695 -13.747 1.00 76.88 76 LEU A O 1
ATOM 635 N N . LEU A 1 77 ? 12.636 5.333 -12.602 1.00 71.94 77 LEU A N 1
ATOM 636 C CA . LEU A 1 77 ? 12.844 6.364 -13.626 1.00 71.94 77 LEU A CA 1
ATOM 637 C C . LEU A 1 77 ? 14.334 6.648 -13.863 1.00 71.94 77 LEU A C 1
ATOM 639 O O . LEU A 1 77 ? 14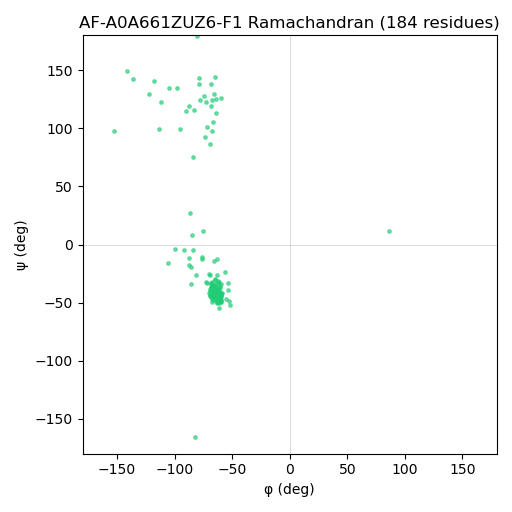.764 6.752 -15.014 1.00 71.94 77 LEU A O 1
ATOM 643 N N . GLY A 1 78 ? 15.128 6.735 -12.791 1.00 79.38 78 GLY A N 1
ATOM 644 C CA . GLY A 1 78 ? 16.578 6.906 -12.874 1.00 79.38 78 GLY A CA 1
ATOM 645 C C . GLY A 1 78 ? 17.255 5.746 -13.606 1.00 79.38 78 GLY A C 1
ATOM 646 O O . GLY A 1 78 ? 18.059 5.977 -14.511 1.00 79.38 78 GLY A O 1
ATOM 647 N N . LEU A 1 79 ? 16.866 4.509 -13.279 1.00 75.69 79 LEU A N 1
ATOM 648 C CA . LEU A 1 79 ? 17.358 3.300 -13.937 1.00 75.69 79 LEU A CA 1
ATOM 649 C C . LEU A 1 79 ? 17.004 3.296 -15.432 1.00 75.69 79 LEU A C 1
ATOM 651 O O . LEU A 1 79 ? 17.885 3.117 -16.266 1.00 75.69 79 LEU A O 1
ATOM 655 N N . ILE A 1 80 ? 15.741 3.565 -15.782 1.00 71.62 80 ILE A N 1
ATOM 656 C CA . ILE A 1 80 ? 15.281 3.610 -17.179 1.00 71.62 80 ILE A CA 1
ATOM 657 C C . ILE A 1 80 ? 16.038 4.685 -17.967 1.00 71.62 80 ILE A C 1
ATOM 659 O O . ILE A 1 80 ? 16.480 4.424 -19.087 1.00 71.62 80 ILE A O 1
ATOM 663 N N . SER A 1 81 ? 16.219 5.878 -17.396 1.00 71.62 81 SER A N 1
ATOM 664 C CA . SER A 1 81 ? 16.957 6.976 -18.032 1.00 71.62 81 SER A CA 1
ATOM 665 C C . SER A 1 81 ? 18.422 6.603 -18.284 1.00 71.62 81 SER A C 1
ATOM 667 O O . SER A 1 81 ? 18.937 6.796 -19.388 1.00 71.62 81 SER A O 1
ATOM 669 N N . TYR A 1 82 ? 19.076 5.986 -17.296 1.00 71.88 82 TYR A N 1
ATOM 670 C CA . TYR A 1 82 ? 20.450 5.506 -17.419 1.00 71.88 82 TYR A CA 1
ATOM 671 C C . TYR A 1 82 ? 20.589 4.415 -18.490 1.00 71.88 82 TYR A C 1
ATOM 673 O O . TYR A 1 82 ? 21.416 4.543 -19.394 1.00 71.88 82 TYR A O 1
ATOM 681 N N . THR A 1 83 ? 19.742 3.380 -18.450 1.00 69.12 83 THR A N 1
ATOM 682 C CA . THR A 1 83 ? 19.757 2.285 -19.432 1.00 69.12 83 THR A CA 1
ATOM 683 C C . THR A 1 83 ? 19.447 2.787 -20.840 1.00 69.12 83 THR A C 1
ATOM 685 O O . THR A 1 83 ? 20.073 2.334 -21.800 1.00 69.12 83 THR A O 1
ATOM 688 N N . TH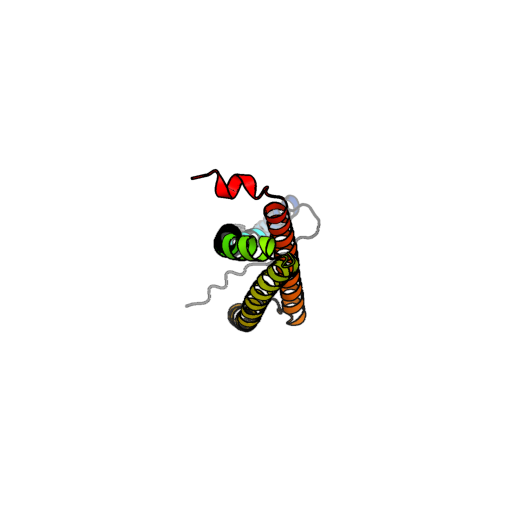R A 1 84 ? 18.530 3.752 -20.974 1.00 65.69 84 THR A N 1
ATOM 689 C CA . THR A 1 84 ? 18.227 4.385 -22.263 1.00 65.69 84 THR A CA 1
ATOM 690 C C . THR A 1 84 ? 19.471 5.085 -22.795 1.00 65.69 84 THR A C 1
ATOM 692 O O . THR A 1 84 ? 19.922 4.722 -23.872 1.00 65.69 84 THR A O 1
ATOM 695 N N . ASN A 1 85 ? 20.099 5.981 -22.023 1.00 67.00 85 ASN A N 1
ATOM 696 C CA . ASN A 1 85 ? 21.303 6.710 -22.443 1.00 67.00 85 ASN A CA 1
ATOM 697 C C . ASN A 1 85 ? 22.482 5.795 -22.800 1.00 67.00 85 ASN A C 1
ATOM 699 O O . ASN A 1 85 ? 23.152 6.023 -23.807 1.00 67.00 85 ASN A O 1
ATOM 703 N N . GLN A 1 86 ? 22.722 4.744 -22.012 1.00 65.62 86 GLN A N 1
ATOM 704 C CA . GLN A 1 86 ? 23.808 3.798 -22.268 1.00 65.62 86 GLN A CA 1
ATOM 705 C C . GLN A 1 86 ? 23.592 3.027 -23.579 1.00 65.62 86 GLN A C 1
ATOM 707 O O . GLN A 1 86 ? 24.544 2.788 -24.323 1.00 65.62 86 GLN A O 1
ATOM 712 N N . ARG A 1 87 ? 22.335 2.695 -23.906 1.00 66.75 87 ARG A N 1
ATOM 713 C CA . ARG A 1 87 ? 21.979 1.999 -25.150 1.00 66.75 87 ARG A CA 1
ATOM 714 C C . ARG A 1 87 ? 21.731 2.946 -26.330 1.00 66.75 87 ARG A C 1
ATOM 716 O O . ARG A 1 87 ? 21.856 2.500 -27.467 1.00 66.75 87 ARG A O 1
ATOM 723 N N . THR A 1 88 ? 21.496 4.248 -26.118 1.00 63.03 88 THR A N 1
ATOM 724 C CA . THR A 1 88 ? 21.340 5.259 -27.190 1.00 63.03 88 THR A CA 1
ATOM 725 C C . THR A 1 88 ? 22.522 5.249 -28.160 1.00 63.03 88 THR A C 1
ATOM 727 O O . THR A 1 88 ? 22.324 5.449 -29.355 1.00 63.03 88 THR A O 1
ATOM 730 N N . ARG A 1 89 ? 23.742 4.944 -27.694 1.00 58.34 89 ARG A N 1
ATOM 731 C CA . ARG A 1 89 ? 24.940 4.855 -28.547 1.00 58.34 89 ARG A CA 1
ATOM 732 C C . ARG A 1 89 ? 24.876 3.686 -29.540 1.00 58.34 89 ARG A C 1
ATOM 734 O O . ARG A 1 89 ? 25.136 3.880 -30.724 1.00 58.34 89 ARG A O 1
ATOM 741 N N . GLU A 1 90 ? 24.467 2.496 -29.097 1.00 60.69 90 GLU A N 1
ATOM 742 C CA . GLU A 1 90 ? 24.276 1.327 -29.975 1.00 60.69 90 GLU A CA 1
ATOM 743 C C . GLU A 1 90 ? 23.098 1.524 -30.938 1.00 60.69 90 GLU A C 1
ATOM 745 O O . GLU A 1 90 ? 23.147 1.118 -32.101 1.00 60.69 90 GLU A O 1
ATOM 750 N N . ILE A 1 91 ? 22.047 2.188 -30.456 1.00 62.38 91 ILE A N 1
ATOM 751 C CA . ILE A 1 91 ? 20.838 2.507 -31.217 1.00 62.38 91 ILE A CA 1
ATOM 752 C C . ILE A 1 91 ? 21.138 3.548 -32.294 1.00 62.38 91 ILE A C 1
ATOM 754 O O . ILE A 1 91 ? 20.703 3.383 -33.429 1.00 62.38 91 ILE A O 1
ATOM 758 N N . GLY A 1 92 ? 21.912 4.583 -31.965 1.00 57.28 92 GLY A N 1
ATOM 759 C CA . GLY A 1 92 ? 22.375 5.603 -32.901 1.00 57.28 92 GLY A CA 1
ATOM 760 C C . GLY A 1 92 ? 23.193 4.987 -34.032 1.00 57.28 92 GLY A C 1
ATOM 761 O O . GLY A 1 92 ? 22.871 5.208 -35.195 1.00 57.28 92 GLY A O 1
ATOM 762 N N . ILE A 1 93 ? 24.161 4.121 -33.710 1.00 62.91 93 ILE A N 1
ATOM 763 C CA . ILE A 1 93 ? 24.978 3.410 -34.710 1.00 62.91 93 ILE A CA 1
ATOM 764 C C . ILE A 1 93 ? 24.103 2.521 -35.611 1.00 62.91 93 ILE A C 1
ATOM 766 O O . ILE A 1 93 ? 24.222 2.567 -36.835 1.00 62.91 93 ILE A O 1
ATOM 770 N N . ARG A 1 94 ? 23.165 1.756 -35.034 1.00 61.72 94 ARG A N 1
ATOM 771 C CA . ARG A 1 94 ? 22.234 0.913 -35.804 1.00 61.72 94 ARG A CA 1
ATOM 772 C C . ARG A 1 94 ? 21.236 1.724 -36.646 1.00 61.72 94 ARG A C 1
ATOM 774 O O . ARG A 1 94 ? 20.890 1.274 -37.733 1.00 61.72 94 ARG A O 1
ATOM 781 N N . LYS A 1 95 ? 20.809 2.916 -36.205 1.00 59.03 95 LYS A N 1
ATOM 782 C CA . LYS A 1 95 ? 19.905 3.826 -36.943 1.00 59.03 95 LYS A CA 1
ATOM 783 C C . LYS A 1 95 ? 20.578 4.407 -38.190 1.00 59.03 95 LYS A C 1
ATOM 785 O O . LYS A 1 95 ? 19.944 4.471 -39.238 1.00 59.03 95 LYS A O 1
ATOM 790 N N . ILE A 1 96 ? 21.865 4.758 -38.104 1.00 58.75 96 ILE A N 1
ATOM 791 C CA . ILE A 1 96 ? 22.667 5.200 -39.264 1.00 58.75 96 ILE A CA 1
ATOM 792 C C . ILE A 1 96 ? 22.828 4.049 -40.278 1.00 58.75 96 ILE A C 1
ATOM 794 O O . ILE A 1 96 ? 22.865 4.278 -41.482 1.00 58.75 96 ILE A O 1
ATOM 798 N N . MET A 1 97 ? 22.838 2.802 -39.794 1.00 54.69 97 MET A N 1
ATOM 799 C CA . MET A 1 97 ? 22.820 1.580 -40.607 1.00 54.69 97 MET A CA 1
ATOM 800 C C . MET A 1 97 ? 21.414 1.111 -41.045 1.00 54.69 97 MET A C 1
ATOM 802 O O . MET A 1 97 ? 21.284 0.022 -41.600 1.00 54.69 97 MET A O 1
ATOM 806 N N . GLY A 1 98 ? 20.357 1.901 -40.814 1.00 57.16 98 GLY A N 1
ATOM 807 C CA . GLY A 1 98 ? 18.997 1.608 -41.290 1.00 57.16 98 GLY A CA 1
ATOM 808 C C . GLY A 1 98 ? 18.138 0.710 -40.386 1.00 57.16 98 GLY A C 1
ATOM 809 O O . GLY A 1 98 ? 17.075 0.261 -40.809 1.00 57.16 98 GLY A O 1
ATOM 810 N N . ALA A 1 99 ? 18.550 0.433 -39.146 1.00 56.44 99 ALA A N 1
ATOM 811 C CA . ALA A 1 99 ? 17.767 -0.388 -38.221 1.00 56.44 99 ALA A CA 1
ATOM 812 C C . ALA A 1 99 ? 16.602 0.384 -37.566 1.00 56.44 99 ALA A C 1
ATOM 814 O O . ALA A 1 99 ? 16.754 1.519 -37.111 1.00 56.44 99 ALA A O 1
ATOM 815 N N . SER A 1 100 ? 15.447 -0.285 -37.471 1.00 58.34 100 SER A N 1
ATOM 816 C CA . SER A 1 100 ? 14.185 0.239 -36.927 1.00 58.34 100 SER A CA 1
ATOM 817 C C . SER A 1 100 ? 14.230 0.498 -35.411 1.00 58.34 100 SER A C 1
ATOM 819 O O . SER A 1 100 ? 14.697 -0.331 -34.624 1.00 58.34 100 SER A O 1
ATOM 821 N N . VAL A 1 101 ? 13.640 1.629 -35.002 1.00 59.41 101 VAL A N 1
ATOM 822 C CA . VAL A 1 101 ? 13.373 2.036 -33.607 1.00 59.41 101 VAL A CA 1
ATOM 823 C C . VAL A 1 101 ? 12.530 0.989 -32.851 1.00 59.41 101 VAL A C 1
ATOM 825 O O . VAL A 1 101 ? 12.640 0.872 -31.630 1.00 59.41 101 VAL A O 1
ATOM 828 N N . GLU A 1 102 ? 11.758 0.150 -33.553 1.00 61.12 102 GLU A N 1
ATOM 829 C CA . GLU A 1 102 ? 10.944 -0.915 -32.944 1.00 61.12 102 GLU A CA 1
ATOM 830 C C . GLU A 1 102 ? 11.764 -1.961 -32.187 1.00 61.12 102 GLU A C 1
ATOM 832 O O . GLU A 1 102 ? 11.287 -2.500 -31.190 1.00 61.12 102 GLU A O 1
ATOM 837 N N . ILE A 1 103 ? 12.994 -2.260 -32.619 1.00 62.53 103 ILE A N 1
ATOM 838 C CA . ILE A 1 103 ? 13.820 -3.291 -31.967 1.00 62.53 103 ILE A CA 1
ATOM 839 C C . ILE A 1 103 ? 14.192 -2.851 -30.547 1.00 62.53 103 ILE A C 1
ATOM 841 O O . ILE A 1 103 ? 14.198 -3.662 -29.621 1.00 62.53 103 ILE A O 1
ATOM 845 N N . VAL A 1 104 ? 14.437 -1.554 -30.365 1.00 60.25 104 VAL A N 1
ATOM 846 C CA . VAL A 1 104 ? 14.736 -0.942 -29.065 1.00 60.25 104 VAL A CA 1
ATOM 847 C C . VAL A 1 104 ? 13.517 -0.982 -28.166 1.00 60.25 104 VAL A C 1
ATOM 849 O O . VAL A 1 104 ? 13.606 -1.455 -27.034 1.00 60.25 104 VAL A O 1
ATOM 852 N N . MET A 1 105 ? 12.381 -0.536 -28.704 1.00 63.53 105 MET A N 1
ATOM 853 C CA . MET A 1 105 ? 11.095 -0.547 -28.018 1.00 63.53 105 MET A CA 1
ATOM 854 C C . MET A 1 105 ? 10.797 -1.953 -27.485 1.00 63.53 105 MET A C 1
ATOM 856 O O . MET A 1 105 ? 10.510 -2.142 -26.306 1.00 63.53 105 MET A O 1
ATOM 860 N N . ARG A 1 106 ? 10.963 -2.967 -28.343 1.00 67.12 106 ARG A N 1
ATOM 861 C CA . ARG A 1 106 ? 10.668 -4.365 -28.026 1.00 67.12 106 ARG A CA 1
ATOM 862 C C . ARG A 1 106 ? 11.627 -4.955 -26.996 1.00 67.12 106 ARG A C 1
ATOM 864 O O . ARG A 1 106 ? 11.189 -5.729 -26.147 1.00 67.12 106 ARG A O 1
ATOM 871 N N . LEU A 1 107 ? 12.911 -4.602 -27.053 1.00 65.38 107 LEU A N 1
ATOM 872 C CA . LEU A 1 107 ? 13.904 -5.060 -26.083 1.00 65.38 107 LEU A CA 1
ATOM 873 C C . LEU A 1 107 ? 13.621 -4.475 -24.690 1.00 65.38 107 LEU A C 1
ATOM 875 O O . LEU A 1 107 ? 13.558 -5.229 -23.720 1.00 65.38 107 LEU A O 1
ATOM 879 N N . LEU A 1 108 ? 13.375 -3.163 -24.607 1.00 64.88 108 LEU A N 1
ATOM 880 C CA . LEU A 1 108 ? 13.108 -2.466 -23.345 1.00 64.88 108 LEU A CA 1
ATOM 881 C C . LEU A 1 108 ? 11.781 -2.918 -22.716 1.00 64.88 108 LEU A C 1
ATOM 883 O O . LEU A 1 108 ? 11.721 -3.194 -21.519 1.00 64.88 108 LEU A O 1
ATOM 887 N N . SER A 1 109 ? 10.725 -3.073 -23.522 1.00 70.19 109 SER A N 1
ATOM 888 C CA . SER A 1 109 ? 9.440 -3.597 -23.046 1.00 70.19 109 SER A CA 1
ATOM 889 C C . SER A 1 109 ? 9.549 -5.033 -22.528 1.00 70.19 109 SER A C 1
ATOM 891 O O . SER A 1 109 ? 8.919 -5.366 -21.526 1.00 70.19 109 SER A O 1
ATOM 893 N N . ARG A 1 110 ? 10.356 -5.889 -23.171 1.00 76.44 110 ARG A N 1
ATOM 894 C CA . ARG A 1 110 ? 10.553 -7.280 -22.733 1.00 76.44 110 ARG A CA 1
ATOM 895 C C . ARG A 1 110 ? 11.323 -7.366 -21.416 1.00 76.44 110 ARG A C 1
ATOM 897 O O . ARG A 1 110 ? 10.994 -8.195 -20.573 1.00 76.44 110 ARG A O 1
ATOM 904 N N . GLU A 1 111 ? 12.316 -6.502 -21.230 1.00 73.50 111 GLU A N 1
ATOM 905 C CA . GLU A 1 111 ? 13.089 -6.405 -19.989 1.00 73.50 111 GLU A CA 1
ATOM 906 C C . GLU A 1 111 ? 12.192 -5.989 -18.808 1.00 73.50 111 GLU A C 1
ATOM 908 O O . GLU A 1 111 ? 12.192 -6.649 -17.768 1.00 73.50 111 GLU A O 1
ATOM 913 N N . MET A 1 112 ? 11.330 -4.986 -19.007 1.00 73.06 112 MET A N 1
ATOM 914 C CA . MET A 1 112 ? 10.338 -4.562 -18.008 1.00 73.06 112 MET A CA 1
ATOM 915 C C . MET A 1 112 ? 9.295 -5.643 -17.712 1.00 73.06 112 MET A C 1
ATOM 917 O O . MET A 1 112 ? 8.951 -5.862 -16.553 1.00 73.06 112 MET A O 1
ATOM 921 N N . PHE A 1 113 ? 8.818 -6.359 -18.733 1.00 80.75 113 PHE A N 1
ATOM 922 C CA . PHE A 1 113 ? 7.860 -7.448 -18.541 1.00 80.75 113 PHE A CA 1
ATOM 923 C C . PHE A 1 113 ? 8.442 -8.584 -17.687 1.00 80.75 113 PHE A C 1
ATOM 925 O O . PHE A 1 113 ? 7.768 -9.087 -16.790 1.00 80.75 113 PHE A O 1
ATOM 932 N N . ASN A 1 114 ? 9.708 -8.950 -17.915 1.00 83.69 114 ASN A N 1
ATOM 933 C CA . ASN A 1 114 ? 10.386 -9.967 -17.112 1.00 83.69 114 ASN A CA 1
ATOM 934 C C . ASN A 1 114 ? 10.564 -9.519 -15.655 1.00 83.69 114 ASN A C 1
ATOM 936 O O . ASN A 1 114 ? 10.276 -10.301 -14.750 1.00 83.69 114 ASN A O 1
ATOM 940 N N . LEU A 1 115 ? 10.989 -8.270 -15.418 1.00 81.81 115 LEU A N 1
ATOM 941 C CA . LEU A 1 115 ? 11.093 -7.728 -14.059 1.00 81.81 115 LEU A CA 1
ATOM 942 C C . LEU A 1 115 ? 9.735 -7.744 -13.343 1.00 81.81 115 LEU A C 1
ATOM 944 O O . LEU A 1 115 ? 9.647 -8.245 -12.224 1.00 81.81 115 LEU A O 1
ATOM 948 N N . LEU A 1 116 ? 8.673 -7.265 -14.001 1.00 82.62 116 LEU A N 1
ATOM 949 C CA . LEU A 1 116 ? 7.321 -7.243 -13.434 1.00 82.62 116 LEU A CA 1
ATOM 950 C C . LEU A 1 116 ? 6.790 -8.648 -13.141 1.00 82.62 116 LEU A C 1
ATOM 952 O O . LEU A 1 116 ? 6.176 -8.862 -12.096 1.00 82.62 116 LEU A O 1
ATOM 956 N N . GLY A 1 117 ? 7.058 -9.614 -14.023 1.00 86.38 117 GLY A N 1
ATOM 957 C CA . GLY A 1 117 ? 6.694 -11.013 -13.810 1.00 86.38 117 GLY A CA 1
ATOM 958 C C . GLY A 1 117 ? 7.362 -11.601 -12.565 1.00 86.38 117 GLY A C 1
ATOM 959 O O . GLY A 1 117 ? 6.692 -12.232 -11.749 1.00 86.38 117 GLY A O 1
ATOM 960 N N . ILE A 1 118 ? 8.658 -11.337 -12.373 1.00 89.00 118 ILE A N 1
ATOM 961 C CA . ILE A 1 118 ? 9.400 -11.784 -11.185 1.00 89.00 118 ILE A CA 1
ATOM 962 C C . ILE A 1 118 ? 8.840 -11.117 -9.923 1.00 89.00 118 ILE A C 1
ATOM 964 O O . ILE A 1 118 ? 8.580 -11.801 -8.933 1.00 89.00 118 ILE A O 1
ATOM 968 N N . SER A 1 119 ? 8.589 -9.806 -9.956 1.00 86.81 119 SER A N 1
ATOM 969 C CA . SER A 1 119 ? 7.995 -9.083 -8.827 1.00 86.81 119 SER A CA 1
ATOM 970 C C . SER A 1 119 ? 6.611 -9.621 -8.450 1.00 86.81 119 SER A C 1
ATOM 972 O O . SER A 1 119 ? 6.332 -9.811 -7.266 1.00 86.81 119 SER A O 1
ATOM 974 N N . ALA A 1 120 ? 5.758 -9.923 -9.434 1.00 87.25 120 ALA A N 1
ATOM 975 C CA . ALA A 1 120 ? 4.440 -10.508 -9.195 1.00 87.25 120 ALA A CA 1
ATOM 976 C C . ALA A 1 120 ? 4.545 -11.892 -8.537 1.00 87.25 120 ALA A C 1
ATOM 978 O O . ALA A 1 120 ? 3.818 -12.184 -7.589 1.0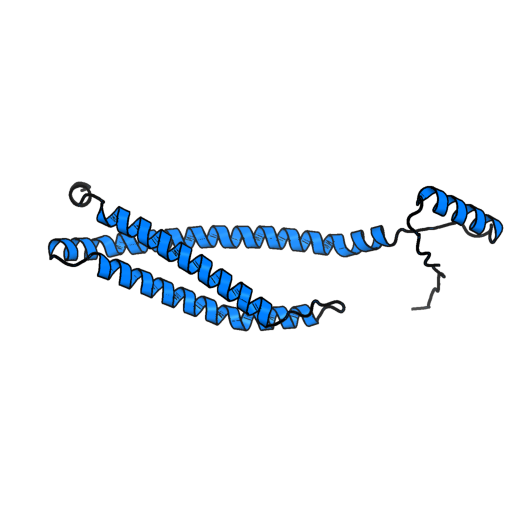0 87.25 120 ALA A O 1
ATOM 979 N N . LEU A 1 121 ? 5.496 -12.716 -8.985 1.00 90.44 121 LEU A N 1
ATOM 980 C CA . LEU A 1 121 ? 5.714 -14.061 -8.456 1.00 90.44 121 LEU A CA 1
ATOM 981 C C . LEU A 1 121 ? 6.207 -14.033 -7.001 1.00 90.44 121 LEU A C 1
ATOM 983 O O . LEU A 1 121 ? 5.755 -14.832 -6.184 1.00 90.44 121 LEU A O 1
ATOM 987 N N . ILE A 1 122 ? 7.058 -13.061 -6.655 1.00 89.88 122 ILE A N 1
ATOM 988 C CA . ILE A 1 122 ? 7.519 -12.814 -5.278 1.00 89.88 122 ILE A CA 1
ATOM 989 C C . ILE A 1 122 ? 6.396 -12.246 -4.394 1.00 89.88 122 ILE A C 1
ATOM 991 O O . ILE A 1 122 ? 6.406 -12.444 -3.180 1.00 89.88 122 ILE A O 1
ATOM 995 N N . SER A 1 123 ? 5.395 -11.577 -4.968 1.00 86.94 123 SER A N 1
ATOM 996 C CA . SER A 1 123 ? 4.272 -11.033 -4.198 1.00 86.94 123 SER A CA 1
ATOM 997 C C . SER A 1 123 ? 3.324 -12.130 -3.688 1.00 86.94 123 SER A C 1
ATOM 999 O O . SER A 1 123 ? 2.829 -12.041 -2.568 1.00 86.94 123 SER A O 1
ATOM 1001 N N . ILE A 1 124 ? 3.149 -13.225 -4.436 1.00 87.94 124 ILE A N 1
ATOM 1002 C CA . ILE A 1 124 ? 2.281 -14.357 -4.056 1.00 87.94 124 ILE A CA 1
ATOM 1003 C C . ILE A 1 124 ? 2.577 -14.908 -2.643 1.00 87.94 124 ILE A C 1
ATOM 1005 O O . ILE A 1 124 ? 1.639 -15.009 -1.849 1.00 87.94 124 ILE A O 1
ATOM 1009 N N . PRO A 1 125 ? 3.826 -15.257 -2.260 1.00 89.56 125 PRO A N 1
ATOM 1010 C CA . PRO A 1 125 ? 4.112 -15.740 -0.909 1.00 89.56 125 PRO A CA 1
ATOM 1011 C C . PRO A 1 125 ? 3.836 -14.695 0.184 1.00 89.56 125 PRO A C 1
ATOM 1013 O O . PRO A 1 125 ? 3.503 -15.070 1.311 1.00 89.56 125 PRO A O 1
ATOM 1016 N N . ALA A 1 126 ? 3.898 -13.395 -0.134 1.00 86.38 126 ALA A N 1
ATOM 1017 C CA . ALA A 1 126 ? 3.607 -12.335 0.830 1.00 86.38 126 ALA A CA 1
ATOM 1018 C C . ALA A 1 126 ? 2.154 -12.393 1.338 1.00 86.38 126 ALA A C 1
ATOM 1020 O O . ALA A 1 126 ? 1.910 -12.102 2.510 1.00 86.38 126 ALA A O 1
ATOM 1021 N N . TYR A 1 127 ? 1.204 -12.859 0.513 1.00 84.94 127 TYR A N 1
ATOM 1022 C CA . TYR A 1 127 ? -0.180 -13.104 0.940 1.00 84.94 127 TYR A CA 1
ATOM 1023 C C . TYR A 1 127 ? -0.260 -14.049 2.140 1.00 84.94 127 TYR A C 1
ATOM 1025 O O . TYR A 1 127 ? -0.961 -13.767 3.112 1.00 84.94 127 TYR A O 1
ATOM 1033 N N . PHE A 1 128 ? 0.472 -15.164 2.097 1.00 86.25 128 PHE A N 1
ATOM 1034 C CA . PHE A 1 128 ? 0.447 -16.150 3.175 1.00 86.25 128 PHE A CA 1
ATOM 1035 C C . PHE A 1 128 ? 1.049 -15.589 4.464 1.00 86.25 128 PHE A C 1
ATOM 1037 O O . PHE A 1 128 ? 0.525 -15.865 5.541 1.00 86.25 128 PHE A O 1
ATOM 1044 N N . GLY A 1 129 ? 2.088 -14.754 4.357 1.00 86.31 129 GLY A N 1
ATOM 1045 C CA . GLY A 1 129 ? 2.672 -14.056 5.504 1.00 86.31 129 GLY A CA 1
ATOM 1046 C C . GLY A 1 129 ? 1.678 -13.105 6.172 1.00 86.31 129 GLY A C 1
ATOM 1047 O O . GLY A 1 129 ? 1.472 -13.173 7.384 1.00 86.31 129 GLY A O 1
ATOM 1048 N N . VAL A 1 130 ? 0.997 -12.277 5.376 1.00 83.56 130 VAL A N 1
ATOM 1049 C CA . VAL A 1 130 ? -0.037 -11.352 5.868 1.00 83.56 130 VAL A CA 1
ATOM 1050 C C . VAL A 1 130 ? -1.208 -12.121 6.481 1.00 83.56 130 VAL A C 1
ATOM 1052 O O . VAL A 1 130 ? -1.662 -11.785 7.573 1.00 83.56 130 VAL A O 1
ATOM 1055 N N . LYS A 1 131 ? -1.655 -13.205 5.838 1.00 84.81 131 LYS A N 1
ATOM 1056 C CA . LYS A 1 131 ? -2.723 -14.070 6.352 1.00 84.81 131 LYS A CA 1
ATOM 1057 C C . LYS A 1 131 ? -2.353 -14.706 7.696 1.00 84.81 131 LYS A C 1
ATOM 1059 O O . LYS A 1 131 ? -3.159 -14.667 8.620 1.00 84.81 131 LYS A O 1
ATOM 1064 N N . ALA A 1 132 ? -1.149 -15.265 7.818 1.00 85.25 132 ALA A N 1
ATOM 1065 C CA . ALA A 1 132 ? -0.670 -15.873 9.060 1.00 85.25 132 ALA A CA 1
ATOM 1066 C C . ALA A 1 132 ? -0.531 -14.842 10.192 1.00 85.25 132 ALA A C 1
ATOM 1068 O O . ALA A 1 132 ? -0.777 -15.153 11.355 1.00 85.25 132 ALA A O 1
ATOM 1069 N N . TRP A 1 133 ? -0.169 -13.601 9.858 1.00 83.00 133 TRP A N 1
ATOM 1070 C CA . TRP A 1 133 ? -0.140 -12.501 10.816 1.00 83.00 133 TRP A CA 1
ATOM 1071 C C . TRP A 1 133 ? -1.549 -12.100 11.278 1.00 83.00 133 TRP A C 1
ATOM 1073 O O . TRP A 1 133 ? -1.784 -12.000 12.480 1.00 83.00 133 TRP A O 1
ATOM 1083 N N . LEU A 1 134 ? -2.506 -11.967 10.352 1.00 81.62 134 LEU A N 1
ATOM 1084 C CA . LEU A 1 134 ? -3.915 -11.662 10.647 1.00 81.62 134 LEU A CA 1
ATOM 1085 C C . LEU A 1 134 ? -4.583 -12.715 11.542 1.00 81.62 134 LEU A C 1
ATOM 1087 O O . LEU A 1 134 ? -5.405 -12.366 12.383 1.00 81.62 134 LEU A O 1
ATOM 1091 N N . GLN A 1 135 ? -4.207 -13.988 11.411 1.00 82.94 135 GLN A N 1
ATOM 1092 C CA . GLN A 1 135 ? -4.734 -15.073 12.248 1.00 82.94 135 GLN A CA 1
ATOM 1093 C C . GLN A 1 135 ? -4.352 -14.963 13.733 1.00 82.94 135 GLN A C 1
ATOM 1095 O O . GLN A 1 135 ? -4.954 -15.643 14.558 1.00 82.94 135 GLN A O 1
ATOM 1100 N N . LYS A 1 136 ? -3.381 -14.113 14.100 1.00 80.69 136 LYS A N 1
ATOM 1101 C CA . LYS A 1 136 ? -3.013 -13.872 15.506 1.00 80.69 136 LYS A CA 1
ATOM 1102 C C . LYS A 1 136 ? -4.006 -12.972 16.250 1.00 80.69 136 LYS A C 1
ATOM 1104 O O . LYS A 1 136 ? -3.902 -12.851 17.467 1.00 80.69 136 LYS A O 1
ATOM 1109 N N . PHE A 1 137 ? -4.942 -12.339 15.544 1.00 76.56 137 PHE A N 1
ATOM 1110 C CA . PHE A 1 137 ? -5.925 -11.432 16.131 1.00 76.56 137 PHE A CA 1
ATOM 1111 C C . PHE A 1 137 ? -7.259 -12.148 16.360 1.00 76.56 137 PHE A C 1
ATOM 1113 O O . PHE A 1 137 ? -7.755 -12.834 15.473 1.00 76.56 137 PHE A O 1
ATOM 1120 N N . ALA A 1 138 ? -7.862 -11.962 17.540 1.00 68.44 138 ALA A N 1
ATOM 1121 C CA . ALA A 1 138 ? -9.136 -12.593 17.907 1.00 68.44 138 ALA A CA 1
ATOM 1122 C C . ALA A 1 138 ? -10.319 -12.122 17.039 1.00 68.44 138 ALA A C 1
ATOM 1124 O O . ALA A 1 138 ? -11.253 -12.881 16.797 1.00 68.44 138 ALA A O 1
ATOM 1125 N N . TYR A 1 139 ? -10.259 -10.881 16.547 1.00 65.06 139 TYR A N 1
ATOM 1126 C CA . TYR A 1 139 ? -11.188 -10.338 15.561 1.00 65.06 139 TYR A CA 1
ATOM 1127 C C . TYR A 1 139 ? -10.412 -10.085 14.268 1.00 65.06 139 TYR A C 1
ATOM 1129 O O . TYR A 1 139 ? -9.682 -9.103 14.144 1.00 65.06 139 TYR A O 1
ATOM 1137 N N . HIS A 1 140 ? -10.517 -11.012 13.320 1.00 70.62 140 HIS A N 1
ATOM 1138 C CA . HIS A 1 140 ? -9.799 -10.945 12.053 1.00 70.62 140 HIS A CA 1
ATOM 1139 C C . HIS A 1 140 ? -10.770 -10.872 10.875 1.00 70.62 140 HIS A C 1
ATOM 1141 O O . HIS A 1 140 ? -11.789 -11.566 10.819 1.00 70.62 140 HIS A O 1
ATOM 1147 N N . ILE A 1 141 ? -10.426 -10.058 9.883 1.00 73.62 141 ILE A N 1
ATOM 1148 C CA . ILE A 1 141 ? -11.160 -10.017 8.622 1.00 73.62 141 ILE A CA 1
ATOM 1149 C C . ILE A 1 141 ? -10.793 -11.281 7.840 1.00 73.62 141 ILE A C 1
ATOM 1151 O O . ILE A 1 141 ? -9.612 -11.579 7.647 1.00 73.62 141 ILE A O 1
ATOM 1155 N N . ASN A 1 142 ? -11.793 -12.037 7.381 1.00 70.56 142 ASN A N 1
ATOM 1156 C CA . ASN A 1 142 ? -11.556 -13.167 6.487 1.00 70.56 142 ASN A CA 1
ATOM 1157 C C . ASN A 1 142 ? -11.064 -12.640 5.134 1.00 70.56 142 ASN A C 1
ATOM 1159 O O . ASN A 1 142 ? -11.849 -12.202 4.293 1.00 70.56 142 ASN A O 1
ATOM 1163 N N . PHE A 1 143 ? -9.745 -12.655 4.938 1.00 69.06 143 PHE A N 1
ATOM 1164 C CA . PHE A 1 143 ? -9.113 -12.156 3.722 1.00 69.06 143 PHE A CA 1
ATOM 1165 C C . PHE A 1 143 ? -9.347 -13.145 2.576 1.00 69.06 143 PHE A C 1
ATOM 1167 O O . PHE A 1 143 ? -8.604 -14.117 2.400 1.00 69.06 143 PHE A O 1
ATOM 1174 N N . GLN A 1 144 ? -10.417 -12.917 1.813 1.00 79.88 144 GLN A N 1
ATOM 1175 C CA . GLN A 1 144 ? -10.754 -13.748 0.665 1.00 79.88 144 GLN A CA 1
ATOM 1176 C C . GLN A 1 144 ? -9.610 -13.727 -0.350 1.00 79.88 144 GLN A C 1
ATOM 1178 O O . GLN A 1 144 ? -9.189 -12.671 -0.823 1.00 79.88 144 GLN A O 1
ATOM 1183 N N . VAL A 1 145 ? -9.140 -14.922 -0.709 1.00 80.38 145 VAL A N 1
ATOM 1184 C CA . VAL A 1 145 ? -8.058 -15.129 -1.682 1.00 80.38 145 VAL A CA 1
ATOM 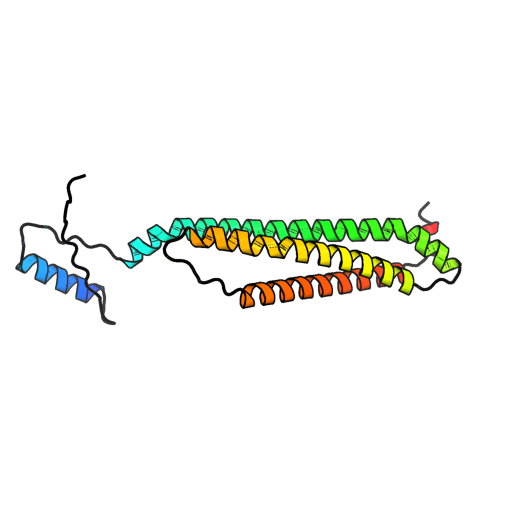1185 C C . VAL A 1 145 ? -8.363 -14.406 -3.002 1.00 80.38 145 VAL A C 1
ATOM 1187 O O . VAL A 1 145 ? -7.478 -13.783 -3.582 1.00 80.38 145 VAL A O 1
ATOM 1190 N N . GLY A 1 146 ? -9.630 -14.414 -3.438 1.00 84.38 146 GLY A N 1
ATOM 1191 C CA . GLY A 1 146 ? -10.064 -13.755 -4.673 1.00 84.38 146 GLY A CA 1
ATOM 1192 C C . GLY A 1 146 ? -9.801 -12.247 -4.693 1.00 84.38 146 GLY A C 1
ATOM 1193 O O . GLY A 1 146 ? -9.281 -11.736 -5.680 1.00 84.38 146 GLY A O 1
ATOM 1194 N N . VAL A 1 147 ? -10.076 -11.540 -3.593 1.00 84.56 147 VAL A N 1
ATOM 1195 C CA . VAL A 1 147 ? -9.869 -10.083 -3.511 1.00 84.56 147 VAL A CA 1
ATOM 1196 C C . VAL A 1 147 ? -8.384 -9.741 -3.620 1.00 84.56 147 VAL A C 1
ATOM 1198 O O . VAL A 1 147 ? -8.019 -8.811 -4.335 1.00 84.56 147 VAL A O 1
ATOM 1201 N N . TYR A 1 148 ? -7.515 -10.529 -2.978 1.00 85.38 148 TYR A N 1
ATOM 1202 C CA . TYR A 1 148 ? -6.070 -10.324 -3.057 1.00 85.38 148 TYR A CA 1
ATOM 1203 C C . TYR A 1 148 ? -5.548 -10.445 -4.496 1.00 85.38 148 TYR A C 1
ATOM 1205 O O . TYR A 1 148 ? -4.847 -9.553 -4.970 1.00 85.38 148 TYR A O 1
ATOM 1213 N N . PHE A 1 149 ? -5.925 -11.508 -5.214 1.00 87.00 149 PHE A N 1
ATOM 1214 C CA . PHE A 1 149 ? -5.491 -11.694 -6.601 1.00 87.00 149 PHE A CA 1
ATOM 1215 C C . PHE A 1 149 ? -6.046 -10.624 -7.546 1.00 87.00 149 PHE A C 1
ATOM 1217 O O . PHE A 1 149 ? -5.332 -10.205 -8.453 1.00 87.00 149 PHE A O 1
ATOM 1224 N N . ILE A 1 150 ? -7.272 -10.135 -7.321 1.00 88.81 150 ILE A N 1
ATOM 1225 C CA . ILE A 1 150 ? -7.847 -9.030 -8.105 1.00 88.81 150 ILE A CA 1
ATOM 1226 C C . ILE A 1 150 ? -7.037 -7.747 -7.901 1.00 88.81 150 ILE A C 1
ATOM 1228 O O . ILE A 1 150 ? -6.662 -7.098 -8.876 1.00 88.81 150 ILE A O 1
ATOM 1232 N N . VAL A 1 151 ? -6.727 -7.394 -6.650 1.00 87.38 151 VAL A N 1
ATOM 1233 C CA . VAL A 1 151 ? -5.930 -6.197 -6.343 1.00 87.38 151 VAL A CA 1
ATOM 1234 C C . VAL A 1 151 ? -4.517 -6.328 -6.911 1.00 87.38 151 VAL A C 1
ATOM 1236 O O . VAL A 1 151 ? -4.028 -5.392 -7.537 1.00 87.38 151 VAL A O 1
ATOM 1239 N N . LEU A 1 152 ? -3.879 -7.493 -6.765 1.00 87.62 152 LEU A N 1
ATOM 1240 C CA . LEU A 1 152 ? -2.556 -7.759 -7.334 1.00 87.62 152 LEU A CA 1
ATOM 1241 C C . LEU A 1 152 ? -2.564 -7.625 -8.860 1.00 87.62 152 LEU A C 1
ATOM 1243 O O . LEU A 1 152 ? -1.690 -6.966 -9.417 1.00 87.62 152 LEU A O 1
ATOM 1247 N N . ALA A 1 153 ? -3.565 -8.194 -9.535 1.00 87.50 153 ALA A N 1
ATOM 1248 C CA . ALA A 1 153 ? -3.708 -8.075 -10.982 1.00 87.50 153 ALA A CA 1
ATOM 1249 C C . ALA A 1 153 ? -3.889 -6.612 -11.413 1.00 87.50 153 ALA A C 1
ATOM 1251 O O . ALA A 1 153 ? -3.243 -6.174 -12.363 1.00 87.50 153 ALA A O 1
ATOM 1252 N N . LEU A 1 154 ? -4.706 -5.843 -10.687 1.00 89.50 154 LEU A N 1
ATOM 1253 C CA . LEU A 1 154 ? -4.928 -4.423 -10.958 1.00 89.50 154 LEU A CA 1
ATOM 1254 C C . LEU A 1 154 ? -3.630 -3.620 -10.797 1.00 89.50 154 LEU A C 1
ATOM 1256 O O . LEU A 1 154 ? -3.291 -2.838 -11.679 1.00 89.50 154 LEU A O 1
ATOM 1260 N N . VAL A 1 155 ? -2.867 -3.853 -9.725 1.00 86.38 155 VAL A N 1
ATOM 1261 C CA . VAL A 1 155 ? -1.581 -3.175 -9.480 1.00 86.38 155 VAL A CA 1
ATOM 1262 C C . VAL A 1 155 ? -0.542 -3.530 -10.545 1.00 86.38 155 VAL A C 1
ATOM 1264 O O . VAL A 1 155 ? 0.130 -2.648 -11.071 1.00 86.38 155 VAL A O 1
ATOM 1267 N N . VAL A 1 156 ? -0.411 -4.807 -10.911 1.00 85.00 156 VAL A N 1
ATOM 1268 C CA . VAL A 1 156 ? 0.519 -5.213 -11.977 1.00 85.00 156 VAL A CA 1
ATOM 1269 C C . VAL A 1 156 ? 0.126 -4.558 -13.301 1.00 85.00 156 VAL A C 1
ATOM 1271 O O . VAL A 1 156 ? 0.991 -4.060 -14.021 1.00 85.00 156 VAL A O 1
ATOM 1274 N N . LEU A 1 157 ? -1.172 -4.503 -13.605 1.00 86.12 157 LEU A N 1
ATOM 1275 C CA . LEU A 1 157 ? -1.689 -3.894 -14.825 1.00 86.12 157 LEU A CA 1
ATOM 1276 C C . LEU A 1 157 ? -1.436 -2.380 -14.859 1.00 86.12 157 LEU A C 1
ATOM 1278 O O . LEU A 1 157 ? -0.978 -1.872 -15.881 1.00 86.12 157 LEU A O 1
ATOM 1282 N N . THR A 1 158 ? -1.657 -1.655 -13.759 1.00 83.19 158 THR A N 1
ATOM 1283 C CA . THR A 1 158 ? -1.388 -0.207 -13.707 1.00 83.19 158 THR A CA 1
ATOM 1284 C C . THR A 1 158 ? 0.096 0.104 -13.858 1.00 83.19 158 THR A C 1
ATOM 1286 O O . THR A 1 158 ? 0.449 0.989 -14.638 1.00 83.19 158 THR A O 1
ATOM 1289 N N . VAL A 1 159 ? 0.982 -0.646 -13.194 1.00 80.94 159 VAL A N 1
ATOM 1290 C CA . VAL A 1 159 ? 2.435 -0.465 -13.339 1.00 80.94 159 VAL A CA 1
ATOM 1291 C C . VAL A 1 159 ? 2.889 -0.794 -14.762 1.00 80.94 159 VAL A C 1
ATOM 1293 O O . VAL A 1 159 ? 3.709 -0.069 -15.322 1.00 80.94 159 VAL A O 1
ATOM 1296 N N . LEU A 1 160 ? 2.330 -1.834 -15.385 1.00 80.31 160 LEU A N 1
ATOM 1297 C CA . LEU A 1 160 ? 2.646 -2.202 -16.765 1.00 80.31 160 LEU A CA 1
ATOM 1298 C C . LEU A 1 160 ? 2.221 -1.107 -17.754 1.00 80.31 160 LEU A C 1
ATOM 1300 O O . LEU A 1 160 ? 3.011 -0.740 -18.626 1.00 80.31 160 LEU A O 1
ATOM 1304 N N . ILE A 1 161 ? 1.025 -0.530 -17.584 1.00 81.06 161 ILE A N 1
ATOM 1305 C CA . ILE A 1 161 ? 0.560 0.616 -18.382 1.00 81.06 161 ILE A CA 1
ATOM 1306 C C . ILE A 1 161 ? 1.492 1.818 -18.194 1.00 81.06 161 ILE A C 1
ATOM 1308 O O . ILE A 1 161 ? 1.936 2.407 -19.181 1.00 81.06 161 ILE A O 1
ATOM 1312 N N . LEU A 1 162 ? 1.833 2.168 -16.950 1.00 78.00 162 LEU A N 1
ATOM 1313 C CA . LEU A 1 162 ? 2.737 3.284 -16.661 1.00 78.00 162 LEU A CA 1
ATOM 1314 C C . LEU A 1 162 ? 4.127 3.064 -17.268 1.00 78.00 162 LEU A C 1
ATOM 1316 O O . LEU A 1 162 ? 4.686 3.987 -17.862 1.00 78.00 162 LEU A O 1
ATOM 1320 N N . ALA A 1 163 ? 4.668 1.848 -17.182 1.00 72.69 163 ALA A N 1
ATOM 1321 C CA . ALA A 1 163 ? 5.951 1.495 -17.777 1.00 72.69 163 ALA A CA 1
ATOM 1322 C C . ALA A 1 163 ? 5.908 1.613 -19.308 1.00 72.69 163 ALA A C 1
ATOM 1324 O O . ALA A 1 163 ? 6.796 2.229 -19.897 1.00 72.69 163 ALA A O 1
ATOM 1325 N N . MET A 1 164 ? 4.858 1.097 -19.959 1.00 70.75 164 MET A N 1
ATOM 1326 C CA . MET A 1 164 ? 4.680 1.227 -21.410 1.00 70.75 164 MET A CA 1
ATOM 1327 C C . MET A 1 164 ? 4.562 2.686 -21.852 1.00 70.75 164 MET A C 1
ATOM 1329 O O . MET A 1 164 ? 5.213 3.071 -22.824 1.00 70.75 164 MET A O 1
ATOM 1333 N N . LEU A 1 165 ? 3.783 3.507 -21.142 1.00 73.44 165 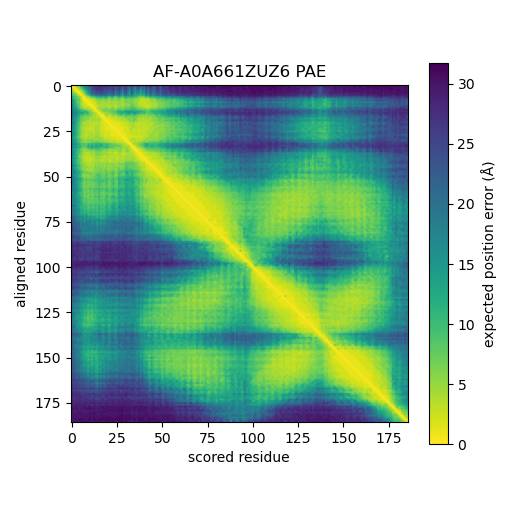LEU A N 1
ATOM 1334 C CA . LEU A 1 165 ? 3.648 4.937 -21.433 1.00 73.44 165 LEU A CA 1
ATOM 1335 C C . LEU A 1 165 ? 4.985 5.669 -21.275 1.00 73.44 165 LEU A C 1
ATOM 1337 O O . LEU A 1 165 ? 5.388 6.412 -22.167 1.00 73.44 165 LEU A O 1
ATOM 1341 N N . THR A 1 166 ? 5.704 5.409 -20.182 1.00 71.19 166 THR A N 1
ATOM 1342 C CA . THR A 1 166 ? 7.001 6.037 -19.890 1.00 71.19 166 THR A CA 1
ATOM 1343 C C . THR A 1 166 ? 8.043 5.665 -20.944 1.00 71.19 166 THR A C 1
ATOM 1345 O O . THR A 1 166 ? 8.680 6.543 -21.524 1.00 71.19 166 THR A O 1
ATOM 1348 N N . VAL A 1 167 ? 8.180 4.374 -21.264 1.00 66.69 167 VAL A N 1
ATOM 1349 C CA . VAL A 1 167 ? 9.105 3.895 -22.304 1.00 66.69 167 VAL A CA 1
ATOM 1350 C C . VAL A 1 167 ? 8.731 4.457 -23.670 1.00 66.69 167 VAL A C 1
ATOM 1352 O O . VAL A 1 167 ? 9.621 4.876 -24.410 1.00 66.69 167 VAL A O 1
ATOM 1355 N N . SER A 1 168 ? 7.439 4.522 -23.999 1.00 67.31 168 SER A N 1
ATOM 1356 C CA . SER A 1 168 ? 6.981 5.083 -25.272 1.00 67.31 168 SER A CA 1
ATOM 1357 C C . SER A 1 168 ? 7.315 6.562 -25.391 1.00 67.31 168 SER A C 1
ATOM 1359 O O . SER A 1 168 ? 7.848 6.989 -26.412 1.00 67.31 168 SER A O 1
ATOM 1361 N N . TYR A 1 169 ? 7.086 7.327 -24.324 1.00 67.88 169 TYR A N 1
ATOM 1362 C CA . TYR A 1 169 ? 7.412 8.746 -24.265 1.00 67.88 169 TYR A CA 1
ATOM 1363 C C . TYR A 1 169 ? 8.921 9.002 -24.384 1.00 67.88 169 TYR A C 1
ATOM 1365 O O . TYR A 1 169 ? 9.352 9.811 -25.206 1.00 67.88 169 TYR A O 1
ATOM 1373 N N . HIS A 1 170 ? 9.743 8.279 -23.616 1.00 62.88 170 HIS A N 1
ATOM 1374 C CA . HIS A 1 170 ? 11.199 8.427 -23.659 1.00 62.88 170 HIS A CA 1
ATOM 1375 C C . HIS A 1 170 ? 11.798 7.970 -24.991 1.00 62.88 170 HIS A C 1
ATOM 1377 O O . HIS A 1 170 ? 12.675 8.648 -25.522 1.00 62.88 170 HIS A O 1
ATOM 1383 N N . SER A 1 171 ? 11.302 6.870 -25.560 1.00 59.97 171 SER A N 1
ATOM 1384 C CA . SER A 1 171 ? 11.770 6.358 -26.852 1.00 59.97 171 SER A CA 1
ATOM 1385 C C . SER A 1 171 ? 11.362 7.271 -28.002 1.00 59.97 171 SER A C 1
ATOM 1387 O O . SER A 1 171 ? 12.177 7.525 -28.884 1.00 59.97 171 SER A O 1
ATOM 1389 N N . TYR A 1 172 ? 10.145 7.825 -27.974 1.00 62.94 172 TYR A N 1
ATOM 1390 C CA . TYR A 1 172 ? 9.710 8.827 -28.947 1.00 62.94 172 TYR A CA 1
ATOM 1391 C C . TYR A 1 172 ? 10.593 10.074 -28.870 1.00 62.94 172 TYR A C 1
ATOM 1393 O O . TYR A 1 172 ? 11.169 10.483 -29.874 1.00 62.94 172 TYR A O 1
ATOM 1401 N N . ARG A 1 17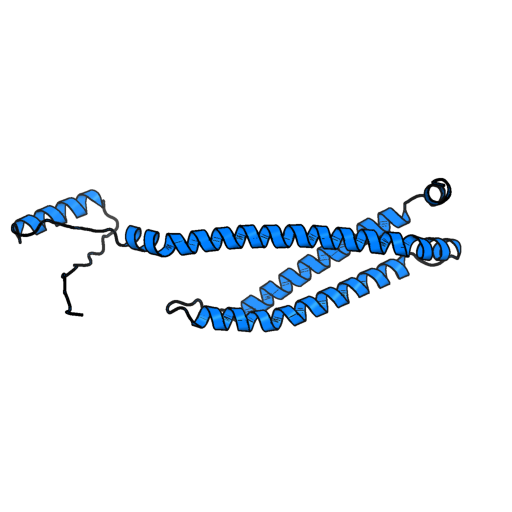3 ? 10.800 10.614 -27.662 1.00 61.53 173 ARG A N 1
ATOM 1402 C CA . ARG A 1 173 ? 11.654 11.787 -27.444 1.00 61.53 173 ARG A CA 1
ATOM 1403 C C . ARG A 1 173 ? 13.106 11.544 -27.872 1.00 61.53 173 ARG A C 1
ATOM 1405 O O . ARG A 1 173 ? 13.708 12.426 -28.478 1.00 61.53 173 ARG A O 1
ATOM 1412 N N . ALA A 1 174 ? 13.662 10.364 -27.590 1.00 56.41 174 ALA A N 1
ATOM 1413 C CA . ALA A 1 174 ? 15.004 9.974 -28.025 1.00 56.41 174 ALA A CA 1
ATOM 1414 C C . ALA A 1 174 ? 15.087 9.767 -29.549 1.00 56.41 174 ALA A C 1
ATOM 1416 O O . ALA A 1 174 ? 16.102 10.083 -30.162 1.00 56.41 174 ALA A O 1
ATOM 1417 N N . ALA A 1 175 ? 14.018 9.277 -30.183 1.00 54.16 175 ALA A N 1
ATOM 1418 C CA . ALA A 1 175 ? 13.955 9.095 -31.629 1.00 54.16 175 ALA A CA 1
ATOM 1419 C C . ALA A 1 175 ? 13.822 10.422 -32.398 1.00 54.16 175 ALA A C 1
ATOM 1421 O O . ALA A 1 175 ? 14.350 10.508 -33.512 1.00 54.16 175 ALA A O 1
ATOM 1422 N N . THR A 1 176 ? 13.156 11.425 -31.810 1.00 53.56 176 THR A N 1
ATOM 1423 C CA . THR A 1 176 ? 13.001 12.788 -32.352 1.00 53.56 176 THR A CA 1
ATOM 1424 C C . THR A 1 176 ? 14.139 13.736 -31.973 1.00 53.56 176 THR A C 1
ATOM 1426 O O . THR A 1 176 ? 14.215 14.834 -32.520 1.00 53.56 176 THR A O 1
ATOM 1429 N N . ALA A 1 177 ? 15.014 13.350 -31.038 1.00 56.44 177 ALA A N 1
ATOM 1430 C CA . ALA A 1 177 ? 16.212 14.119 -30.723 1.00 56.44 177 ALA A CA 1
ATOM 1431 C C . ALA A 1 177 ? 17.127 14.154 -31.956 1.00 56.44 177 ALA A C 1
ATOM 1433 O O . ALA A 1 177 ? 17.445 13.117 -32.545 1.00 56.44 177 ALA A O 1
ATOM 1434 N N . ASN A 1 178 ? 17.495 15.363 -32.379 1.00 43.81 178 ASN A N 1
ATOM 1435 C CA . ASN A 1 178 ? 18.241 15.581 -33.607 1.00 43.81 178 ASN A CA 1
ATOM 1436 C C . ASN A 1 178 ? 19.666 15.006 -33.444 1.00 43.81 178 ASN A C 1
ATOM 1438 O O . ASN A 1 178 ? 20.399 15.463 -32.566 1.00 43.81 178 ASN A O 1
ATOM 1442 N N . PRO A 1 179 ? 20.091 14.018 -34.256 1.00 49.66 179 PRO A N 1
ATOM 1443 C CA . PRO A 1 179 ? 21.393 13.357 -34.102 1.00 49.66 179 PRO A CA 1
ATOM 1444 C C . PRO A 1 179 ? 22.597 14.299 -34.289 1.00 49.66 179 PRO A C 1
ATOM 1446 O O . PRO A 1 179 ? 23.717 13.938 -33.934 1.00 49.66 179 PRO A O 1
ATOM 1449 N N . ALA A 1 180 ? 22.378 15.510 -34.810 1.00 49.75 180 ALA A N 1
ATOM 1450 C CA . ALA A 1 180 ? 23.400 16.545 -34.940 1.00 49.75 180 ALA A CA 1
ATOM 1451 C C . ALA A 1 180 ? 23.862 17.134 -33.589 1.00 49.75 180 ALA A C 1
ATOM 1453 O O . ALA A 1 180 ? 25.011 17.558 -33.486 1.00 49.75 180 ALA A O 1
ATOM 1454 N N . ASP A 1 181 ? 23.024 17.111 -32.545 1.00 51.06 181 ASP A N 1
ATOM 1455 C CA . ASP A 1 181 ? 23.400 17.644 -31.225 1.00 51.06 181 ASP A CA 1
ATOM 1456 C C . ASP A 1 181 ? 24.242 16.652 -30.406 1.00 51.06 181 ASP A C 1
ATOM 1458 O O . ASP A 1 181 ? 25.069 17.071 -29.603 1.00 51.06 181 ASP A O 1
ATOM 1462 N N . SER A 1 182 ? 24.115 15.339 -30.648 1.00 45.75 182 SER A N 1
ATOM 1463 C CA . SER A 1 182 ? 24.907 14.319 -29.937 1.00 45.75 182 SER A CA 1
ATOM 1464 C C . SER A 1 182 ? 26.358 14.195 -30.414 1.00 45.75 182 SER A C 1
ATOM 1466 O O . SER A 1 182 ? 27.147 13.517 -29.766 1.00 45.75 18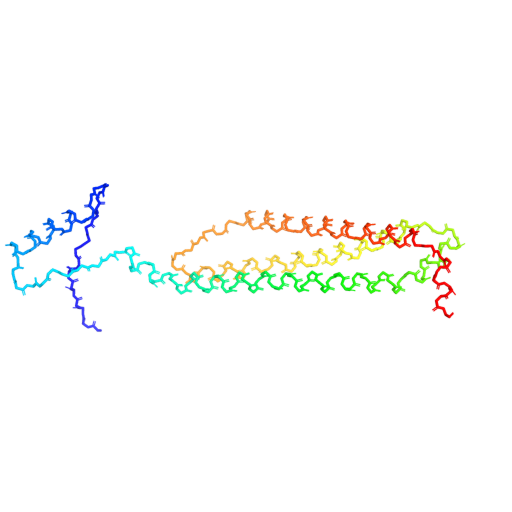2 SER A O 1
ATOM 1468 N N . VAL A 1 183 ? 26.703 14.805 -31.554 1.00 49.25 183 VAL A N 1
ATOM 1469 C CA . VAL A 1 183 ? 28.066 14.791 -32.127 1.00 49.25 183 VAL A CA 1
ATOM 1470 C C . VAL A 1 183 ? 28.768 16.144 -31.946 1.00 49.25 183 VAL A C 1
ATOM 1472 O O . VAL A 1 183 ? 29.981 16.226 -32.076 1.00 49.25 183 VAL A O 1
ATOM 1475 N N . ARG A 1 184 ? 28.022 17.210 -31.622 1.00 46.53 184 ARG A N 1
ATOM 1476 C CA . ARG A 1 184 ? 28.556 18.569 -31.430 1.00 46.53 184 ARG A CA 1
ATOM 1477 C C . ARG A 1 184 ? 28.760 18.945 -29.956 1.00 46.53 184 ARG A C 1
ATOM 1479 O O . ARG A 1 184 ? 29.254 20.027 -29.672 1.00 46.53 184 ARG A O 1
ATOM 1486 N N . SER A 1 185 ? 28.373 18.077 -29.020 1.00 46.56 185 SER A N 1
ATOM 1487 C CA . SER A 1 185 ? 28.639 18.249 -27.585 1.00 46.56 185 SER A CA 1
ATOM 1488 C C . SER A 1 185 ? 30.003 17.691 -27.151 1.00 46.56 185 SER A C 1
ATOM 1490 O O . SER A 1 185 ? 30.144 17.266 -26.004 1.00 46.56 185 SER A O 1
ATOM 1492 N N . GLU A 1 186 ? 30.966 17.650 -28.071 1.00 43.84 186 GLU A N 1
ATOM 1493 C CA . GLU A 1 186 ? 32.396 17.552 -27.767 1.00 43.84 186 GLU A CA 1
ATOM 1494 C C . GLU A 1 186 ? 33.041 18.918 -28.026 1.00 43.84 186 GLU A C 1
ATOM 1496 O O . GLU A 1 186 ? 32.731 19.523 -29.082 1.00 43.84 186 GLU A O 1
#